Protein AF-A0A746B2H1-F1 (afdb_monomer_lite)

pLDDT: mean 84.2, std 14.03, range [36.97, 98.25]

Structure (mmCIF, N/CA/C/O backbone):
data_AF-A0A746B2H1-F1
#
_entry.id   AF-A0A746B2H1-F1
#
loop_
_atom_site.group_PDB
_atom_site.id
_atom_site.type_symbol
_atom_site.label_atom_id
_atom_site.label_alt_id
_atom_site.label_comp_id
_atom_site.label_asym_id
_atom_site.label_entity_id
_atom_site.label_seq_id
_atom_site.pdbx_PDB_ins_code
_atom_site.Cartn_x
_atom_site.Cartn_y
_atom_site.Cartn_z
_atom_site.occupancy
_atom_site.B_iso_or_equiv
_atom_site.auth_seq_id
_atom_site.auth_comp_id
_atom_site.auth_asym_id
_atom_site.auth_atom_id
_atom_site.pdbx_PDB_model_num
ATOM 1 N N . MET A 1 1 ? 55.131 4.505 -95.578 1.00 56.25 1 MET A N 1
ATOM 2 C CA . MET A 1 1 ? 55.497 3.178 -96.143 1.00 56.25 1 MET A CA 1
ATOM 3 C C . MET A 1 1 ? 54.304 2.712 -96.978 1.00 56.25 1 MET A C 1
ATOM 5 O O . MET A 1 1 ? 53.198 3.095 -96.620 1.00 56.25 1 MET A O 1
ATOM 9 N N . ARG A 1 2 ? 54.479 2.005 -98.106 1.00 58.19 2 ARG A N 1
ATOM 10 C CA . ARG A 1 2 ? 53.332 1.492 -98.887 1.00 58.19 2 ARG A CA 1
ATOM 11 C C . ARG A 1 2 ? 53.041 0.060 -98.454 1.00 58.19 2 ARG A C 1
ATOM 13 O O . ARG A 1 2 ? 53.971 -0.739 -98.408 1.00 58.19 2 ARG A O 1
ATOM 20 N N . PHE A 1 3 ? 51.790 -0.231 -98.110 1.00 57.09 3 PHE A N 1
ATOM 21 C CA . PHE A 1 3 ? 51.368 -1.552 -97.653 1.00 57.09 3 PHE A CA 1
ATOM 22 C C . PHE A 1 3 ? 50.387 -2.169 -98.651 1.00 57.09 3 PHE A C 1
ATOM 24 O O . PHE A 1 3 ? 49.410 -1.535 -99.059 1.00 57.09 3 PHE A O 1
ATOM 31 N N . GLU A 1 4 ? 50.657 -3.418 -99.019 1.00 56.62 4 GLU A N 1
ATOM 32 C CA . GLU A 1 4 ? 49.757 -4.272 -99.790 1.00 56.62 4 GLU A CA 1
ATOM 33 C C . GLU A 1 4 ? 49.116 -5.286 -98.840 1.00 56.62 4 GLU A C 1
ATOM 35 O O . GLU A 1 4 ? 49.806 -5.937 -98.055 1.00 56.62 4 GLU A O 1
ATOM 40 N N . VAL A 1 5 ? 47.793 -5.416 -98.916 1.00 55.34 5 VAL A N 1
ATOM 41 C CA . VAL A 1 5 ? 47.036 -6.494 -98.269 1.00 55.34 5 VAL A CA 1
ATOM 42 C C . VAL A 1 5 ? 46.433 -7.318 -99.398 1.00 55.34 5 VAL A C 1
ATOM 44 O O . VAL A 1 5 ? 45.812 -6.758 -100.299 1.00 55.34 5 VAL A O 1
ATOM 47 N N . ASP A 1 6 ? 46.693 -8.626 -99.398 1.00 63.47 6 ASP A N 1
ATOM 48 C CA . ASP A 1 6 ? 46.236 -9.571 -100.428 1.00 63.47 6 ASP A CA 1
ATOM 49 C C . ASP A 1 6 ? 46.567 -9.155 -101.880 1.00 63.47 6 ASP A C 1
ATOM 51 O O . ASP A 1 6 ? 45.807 -9.408 -102.813 1.00 63.47 6 ASP A O 1
ATOM 55 N N . GLY A 1 7 ? 47.726 -8.516 -102.084 1.00 61.78 7 GLY A N 1
ATOM 56 C CA . GLY A 1 7 ? 48.247 -8.165 -103.413 1.00 61.78 7 GLY A CA 1
ATOM 57 C C . GLY A 1 7 ? 47.568 -6.972 -104.096 1.00 61.78 7 GLY A C 1
ATOM 58 O O . GLY A 1 7 ? 47.800 -6.748 -105.283 1.00 61.78 7 GLY A O 1
ATOM 59 N N . VAL A 1 8 ? 46.743 -6.199 -103.379 1.00 57.31 8 VAL A N 1
ATOM 60 C CA . VAL A 1 8 ? 46.148 -4.953 -103.885 1.00 57.31 8 VAL A CA 1
ATOM 61 C C . VAL A 1 8 ? 46.755 -3.759 -103.148 1.00 57.31 8 VAL A C 1
ATOM 63 O O . VAL A 1 8 ? 46.666 -3.650 -101.923 1.00 57.31 8 VAL A O 1
ATOM 66 N N . GLU A 1 9 ? 47.379 -2.846 -103.899 1.00 56.09 9 GLU A N 1
ATOM 67 C CA . GLU A 1 9 ? 47.926 -1.596 -103.366 1.00 56.09 9 GLU A CA 1
ATOM 68 C C . GLU A 1 9 ? 46.758 -0.705 -102.912 1.00 56.09 9 GLU A C 1
ATOM 70 O O . GLU A 1 9 ? 45.984 -0.181 -103.712 1.00 56.09 9 GLU A O 1
ATOM 75 N N . THR A 1 10 ? 46.600 -0.548 -101.600 1.00 62.88 10 THR A N 1
ATOM 76 C CA . THR A 1 10 ? 45.426 0.090 -100.971 1.00 62.88 10 THR A CA 1
ATOM 77 C C . THR A 1 10 ? 45.359 1.615 -101.158 1.00 62.88 10 THR A C 1
ATOM 79 O O . THR A 1 10 ? 44.516 2.280 -100.555 1.00 62.88 10 THR A O 1
ATOM 82 N N . GLY A 1 11 ? 46.257 2.206 -101.959 1.00 58.19 11 GLY A N 1
ATOM 83 C CA . GLY A 1 11 ? 46.306 3.641 -102.282 1.00 58.19 11 GLY A CA 1
ATOM 84 C C . GLY A 1 11 ? 46.579 4.580 -101.098 1.00 58.19 11 GLY A C 1
ATOM 85 O O . GLY A 1 11 ? 46.693 5.791 -101.283 1.00 58.19 11 GLY A O 1
ATOM 86 N N . THR A 1 12 ? 46.714 4.048 -99.884 1.00 59.69 12 THR A N 1
ATOM 87 C CA . THR A 1 12 ? 46.826 4.842 -98.662 1.00 59.69 12 THR A CA 1
ATOM 88 C C . THR A 1 12 ? 48.302 5.011 -98.312 1.00 59.69 12 THR A C 1
ATOM 90 O O . THR A 1 12 ? 48.987 4.062 -97.932 1.00 59.69 12 THR A O 1
ATOM 93 N N . THR A 1 13 ? 48.828 6.228 -98.472 1.00 60.19 13 THR A N 1
ATOM 94 C CA . THR A 1 13 ? 50.199 6.549 -98.052 1.00 60.19 13 THR A CA 1
ATOM 95 C C . THR A 1 13 ? 50.169 6.866 -96.570 1.00 60.19 13 THR A C 1
ATOM 97 O O . THR A 1 13 ? 49.840 7.988 -96.196 1.00 60.19 13 THR A O 1
ATOM 100 N N . VAL A 1 14 ? 50.495 5.886 -95.727 1.00 63.22 14 VAL A N 1
ATOM 101 C CA . VAL A 1 14 ? 50.549 6.139 -94.291 1.00 63.22 14 VAL A CA 1
ATOM 102 C C . VAL A 1 14 ? 51.946 6.595 -93.879 1.00 63.22 14 VAL A C 1
ATOM 104 O O . VAL A 1 14 ? 52.968 5.952 -94.177 1.00 63.22 14 VAL A O 1
ATOM 107 N N . SER A 1 15 ? 51.986 7.773 -93.260 1.00 77.00 15 SER A N 1
ATOM 108 C CA . SER A 1 15 ? 53.179 8.345 -92.655 1.00 77.00 15 SER A CA 1
ATOM 109 C C . SER A 1 15 ? 53.340 7.745 -91.265 1.00 77.00 15 SER A C 1
ATOM 111 O O . SER A 1 15 ? 52.506 7.965 -90.391 1.00 77.00 15 SER A O 1
ATOM 113 N N . ILE A 1 16 ? 54.444 7.029 -91.050 1.00 77.88 16 ILE A N 1
ATOM 114 C CA . ILE A 1 16 ? 54.806 6.475 -89.735 1.00 77.88 16 ILE A CA 1
ATOM 115 C C . ILE A 1 16 ? 54.819 7.592 -88.679 1.00 77.88 16 ILE A C 1
ATOM 117 O O . ILE A 1 16 ? 54.459 7.370 -87.531 1.00 77.88 16 ILE A O 1
ATOM 121 N N . VAL A 1 17 ? 55.184 8.817 -89.075 1.00 81.25 17 VAL A N 1
ATOM 122 C CA . VAL A 1 17 ? 55.198 9.988 -88.189 1.00 81.25 17 VAL A CA 1
ATOM 123 C C . VAL A 1 17 ? 53.786 10.362 -87.725 1.00 81.25 17 VAL A C 1
ATOM 125 O O . VAL A 1 17 ? 53.609 10.675 -86.549 1.00 81.25 17 VAL A O 1
ATOM 128 N N . ASP A 1 18 ? 52.784 10.279 -88.602 1.00 82.69 18 ASP A N 1
ATOM 129 C CA . ASP A 1 18 ? 51.399 10.637 -88.271 1.00 82.69 18 ASP A CA 1
ATOM 130 C C . ASP A 1 18 ? 50.733 9.550 -87.414 1.00 82.69 18 ASP A C 1
ATOM 132 O O . ASP A 1 18 ? 50.066 9.863 -86.428 1.00 82.69 18 ASP A O 1
ATOM 136 N N . GLU A 1 19 ? 50.971 8.269 -87.721 1.00 83.75 19 GLU A N 1
ATOM 137 C CA . GLU A 1 19 ? 50.509 7.141 -86.895 1.00 83.75 19 GLU A CA 1
ATOM 138 C C . GLU A 1 19 ? 51.143 7.162 -85.503 1.00 83.75 19 GLU A C 1
ATOM 140 O O . GLU A 1 19 ? 50.442 7.013 -84.500 1.00 83.75 19 GLU A O 1
ATOM 145 N N . CYS A 1 20 ? 52.457 7.397 -85.416 1.00 86.44 20 CYS A N 1
ATOM 146 C CA . CYS A 1 20 ? 53.146 7.553 -84.138 1.00 86.44 20 CYS A CA 1
ATOM 147 C C . CYS A 1 20 ? 52.648 8.787 -83.371 1.00 86.44 20 CYS A C 1
ATOM 149 O O . CYS A 1 20 ? 52.528 8.729 -82.148 1.00 86.44 20 CYS A O 1
ATOM 151 N N . GLY A 1 21 ? 52.316 9.881 -84.065 1.00 88.44 21 GLY A N 1
ATOM 152 C CA . GLY A 1 21 ? 51.708 11.067 -83.463 1.00 88.44 21 GLY A CA 1
ATOM 153 C C . GLY A 1 21 ? 50.320 10.787 -82.879 1.00 88.44 21 GLY A C 1
ATOM 154 O O . GLY A 1 21 ? 50.034 11.188 -81.751 1.00 88.44 21 GLY A O 1
ATOM 155 N N . HIS A 1 22 ? 49.477 10.044 -83.599 1.00 88.25 22 HIS A N 1
ATOM 156 C CA . HIS A 1 22 ? 48.151 9.652 -83.122 1.00 88.25 22 HIS A CA 1
ATOM 157 C C . HIS A 1 22 ? 48.231 8.657 -81.954 1.00 88.25 22 HIS A C 1
ATOM 159 O O . HIS A 1 22 ? 47.533 8.813 -80.953 1.00 88.25 22 HIS A O 1
ATOM 165 N N . ALA A 1 23 ? 49.145 7.684 -82.026 1.00 90.12 23 ALA A N 1
ATOM 166 C CA . ALA A 1 23 ? 49.417 6.767 -80.924 1.00 90.12 23 ALA A CA 1
ATOM 167 C C . ALA A 1 23 ? 49.897 7.514 -79.669 1.00 90.12 23 ALA A C 1
ATOM 169 O O . ALA A 1 23 ? 49.419 7.227 -78.574 1.00 90.12 23 ALA A O 1
ATOM 170 N N . ALA A 1 24 ? 50.779 8.509 -79.814 1.00 91.81 24 ALA A N 1
ATOM 171 C CA . ALA A 1 24 ? 51.228 9.339 -78.697 1.00 91.81 24 ALA A CA 1
ATOM 172 C C . ALA A 1 24 ? 50.068 10.114 -78.046 1.00 91.81 24 ALA A C 1
ATOM 174 O O . ALA A 1 24 ? 49.971 10.128 -76.824 1.00 91.81 24 ALA A O 1
ATOM 175 N N . GLN A 1 25 ? 49.152 10.687 -78.837 1.00 93.44 25 GLN A N 1
ATOM 176 C CA . GLN A 1 25 ? 47.958 11.373 -78.318 1.00 93.44 25 GLN A CA 1
ATOM 177 C C . GLN A 1 25 ? 47.039 10.432 -77.532 1.00 93.44 25 GLN A C 1
ATOM 179 O O . GLN A 1 25 ? 46.579 10.789 -76.448 1.00 93.44 25 GLN A O 1
ATOM 184 N N . ILE A 1 26 ? 46.798 9.224 -78.052 1.00 93.75 26 ILE A N 1
ATOM 185 C CA . ILE A 1 26 ? 45.995 8.205 -77.364 1.00 93.75 26 ILE A CA 1
ATOM 186 C C . ILE A 1 26 ? 46.669 7.796 -76.051 1.00 93.75 26 ILE A C 1
ATOM 188 O O . ILE A 1 26 ? 46.004 7.712 -75.022 1.00 93.75 26 ILE A O 1
ATOM 192 N N . ILE A 1 27 ? 47.989 7.583 -76.063 1.00 94.75 27 ILE A N 1
ATOM 193 C CA . ILE A 1 27 ? 48.753 7.238 -74.859 1.00 94.75 27 ILE A CA 1
ATOM 194 C C . ILE A 1 27 ? 48.642 8.352 -73.813 1.00 94.75 27 ILE A C 1
ATOM 196 O O . ILE A 1 27 ? 48.377 8.052 -72.653 1.00 94.75 27 ILE A O 1
ATOM 200 N N . THR A 1 28 ? 48.787 9.623 -74.198 1.00 94.75 28 THR A N 1
ATOM 201 C CA . THR A 1 28 ? 48.628 10.751 -73.268 1.00 94.75 28 THR A CA 1
ATOM 202 C C . THR A 1 28 ? 47.217 10.809 -72.682 1.00 94.75 28 THR A C 1
ATOM 204 O O . THR A 1 28 ? 47.080 10.896 -71.468 1.00 94.75 28 THR A O 1
ATOM 207 N N . ALA A 1 29 ? 46.172 10.670 -73.503 1.00 95.12 29 ALA A N 1
ATOM 208 C CA . ALA A 1 29 ? 44.791 10.686 -73.018 1.00 95.12 29 ALA A CA 1
ATOM 209 C C . ALA A 1 29 ? 44.495 9.539 -72.033 1.00 95.12 29 ALA A C 1
ATOM 211 O O . ALA A 1 29 ? 43.832 9.746 -71.019 1.00 95.12 29 ALA A O 1
ATOM 212 N N . LEU A 1 30 ? 45.019 8.337 -72.299 1.00 95.75 30 LEU A N 1
ATOM 213 C CA . LEU A 1 30 ? 44.889 7.196 -71.389 1.00 95.75 30 LEU A CA 1
ATOM 214 C C . LEU A 1 30 ? 45.660 7.404 -70.078 1.00 95.75 30 LEU A C 1
ATOM 216 O O . LEU A 1 30 ? 45.195 6.968 -69.025 1.00 95.75 30 LEU A O 1
ATOM 220 N N . LEU A 1 31 ? 46.823 8.063 -70.122 1.00 95.94 31 LEU A N 1
ATOM 221 C CA . LEU A 1 31 ? 47.583 8.417 -68.921 1.00 95.94 31 LEU A CA 1
ATOM 222 C C . LEU A 1 31 ? 46.821 9.431 -68.055 1.00 95.94 31 LEU A C 1
ATOM 224 O O . LEU A 1 31 ? 46.712 9.211 -66.848 1.00 95.94 31 LEU A O 1
ATOM 228 N N . ASP A 1 32 ? 46.241 10.469 -68.663 1.00 95.81 32 ASP A N 1
ATOM 229 C CA . ASP A 1 32 ? 45.417 11.464 -67.961 1.00 95.81 32 ASP A CA 1
ATOM 230 C C . ASP A 1 32 ? 44.186 10.808 -67.305 1.00 95.81 32 ASP A C 1
ATOM 232 O O . ASP A 1 32 ? 43.838 11.100 -66.156 1.00 95.81 32 ASP A O 1
ATOM 236 N N . GLU A 1 33 ? 43.528 9.873 -68.002 1.00 95.88 33 GLU A N 1
ATOM 237 C CA . GLU A 1 33 ? 42.380 9.146 -67.455 1.00 95.88 33 GLU A CA 1
ATOM 238 C C . GLU A 1 33 ? 42.789 8.246 -66.277 1.00 95.88 33 GLU A C 1
ATOM 240 O O . GLU A 1 33 ? 42.109 8.218 -65.246 1.00 95.88 33 GLU A O 1
ATOM 245 N N . LEU A 1 34 ? 43.927 7.552 -66.388 1.00 96.19 34 LEU A N 1
ATOM 246 C CA . LEU A 1 34 ? 44.477 6.721 -65.315 1.00 96.19 34 LEU A CA 1
ATOM 247 C C . LEU A 1 34 ? 44.815 7.554 -64.068 1.00 96.19 34 LEU A C 1
ATOM 249 O O . LEU A 1 34 ? 44.518 7.136 -62.945 1.00 96.19 34 LEU A O 1
ATOM 253 N N . GLU A 1 35 ? 45.386 8.747 -64.248 1.00 95.62 35 GLU A N 1
ATOM 254 C CA . GLU A 1 35 ? 45.657 9.682 -63.153 1.00 95.62 35 GLU A CA 1
ATOM 255 C C . GLU A 1 35 ? 44.357 10.164 -62.489 1.00 95.62 35 GLU A C 1
ATOM 257 O O . GLU A 1 35 ? 44.243 10.176 -61.257 1.00 95.62 35 GLU A O 1
ATOM 262 N N . HIS A 1 36 ? 43.325 10.461 -63.285 1.00 95.50 36 HIS A N 1
ATOM 263 C CA . HIS A 1 36 ? 42.003 10.803 -62.764 1.00 95.50 36 HIS A CA 1
ATOM 264 C C . HIS A 1 36 ? 41.368 9.650 -61.962 1.00 95.50 36 HIS A C 1
ATOM 266 O O . HIS A 1 36 ? 40.803 9.891 -60.886 1.00 95.50 36 HIS A O 1
ATOM 272 N N . TYR A 1 37 ? 41.476 8.398 -62.426 1.00 95.88 37 TYR A N 1
ATOM 273 C CA . TYR A 1 37 ? 40.996 7.234 -61.670 1.00 95.88 37 TYR A CA 1
ATOM 274 C C . TYR A 1 37 ? 41.726 7.081 -60.339 1.00 95.88 37 TYR A C 1
ATOM 276 O O . TYR A 1 37 ? 41.064 6.907 -59.314 1.00 95.88 37 TYR A O 1
ATOM 284 N N . LYS A 1 38 ? 43.052 7.234 -60.325 1.00 96.06 38 LYS A N 1
ATOM 285 C CA . LYS A 1 38 ? 43.847 7.172 -59.094 1.00 96.06 38 LYS A CA 1
ATOM 286 C C . LYS A 1 38 ? 43.430 8.256 -58.093 1.00 96.06 38 LYS A C 1
ATOM 288 O O . LYS A 1 38 ? 43.160 7.961 -56.931 1.00 96.06 38 LYS A O 1
ATOM 293 N N . SER A 1 39 ? 43.256 9.496 -58.554 1.00 96.50 39 SER A N 1
ATOM 294 C CA . SER A 1 39 ? 42.763 10.597 -57.711 1.00 96.50 39 SER A CA 1
ATOM 295 C C . SER A 1 39 ? 41.344 10.342 -57.174 1.00 96.50 39 SER A C 1
ATOM 297 O O . SER A 1 39 ? 40.994 10.700 -56.044 1.00 96.50 39 SER A O 1
ATOM 299 N N . ARG A 1 40 ? 40.471 9.712 -57.969 1.00 97.19 40 ARG A N 1
ATOM 300 C CA . ARG A 1 40 ? 39.139 9.297 -57.509 1.00 97.19 40 ARG A CA 1
ATOM 301 C C . ARG A 1 40 ? 39.224 8.199 -56.449 1.00 97.19 40 ARG A C 1
ATOM 303 O O . ARG A 1 40 ? 38.508 8.295 -55.456 1.00 97.19 40 ARG A O 1
ATOM 310 N N . GLU A 1 41 ? 40.078 7.202 -56.636 1.00 96.56 41 GLU A N 1
ATOM 311 C CA . GLU A 1 41 ? 40.280 6.108 -55.683 1.00 96.56 41 GLU A CA 1
ATOM 312 C C . GLU A 1 41 ? 40.788 6.617 -54.325 1.00 96.56 41 GLU A C 1
ATOM 314 O O . GLU A 1 41 ? 40.249 6.247 -53.278 1.00 96.56 41 GLU A O 1
ATOM 319 N N . GLU A 1 42 ? 41.734 7.557 -54.328 1.00 96.62 42 GLU A N 1
ATOM 320 C CA . GLU A 1 42 ? 42.232 8.210 -53.111 1.00 96.62 42 GLU A CA 1
ATOM 321 C C . GLU A 1 42 ? 41.118 8.965 -52.365 1.00 96.62 42 GLU A C 1
ATOM 323 O O . GLU A 1 42 ? 40.977 8.842 -51.144 1.00 96.62 42 GLU A O 1
ATOM 328 N N . ARG A 1 43 ? 40.258 9.697 -53.088 1.00 97.25 43 ARG A N 1
ATOM 329 C CA . ARG A 1 43 ? 39.101 10.394 -52.493 1.00 97.25 43 ARG A CA 1
ATOM 330 C C . ARG A 1 43 ? 38.077 9.429 -51.905 1.00 97.25 43 ARG A C 1
ATOM 332 O O . ARG A 1 43 ? 37.565 9.687 -50.818 1.00 97.25 43 ARG A O 1
ATOM 339 N N . VAL A 1 44 ? 37.774 8.335 -52.607 1.00 97.50 44 VAL A N 1
ATOM 340 C CA . VAL A 1 44 ? 36.852 7.299 -52.115 1.00 97.50 44 VAL A CA 1
ATOM 341 C C . VAL A 1 44 ? 37.412 6.660 -50.847 1.00 97.50 44 VAL A C 1
ATOM 343 O O . VAL A 1 44 ? 36.690 6.548 -49.861 1.00 97.50 44 VAL A O 1
ATOM 346 N N . THR A 1 45 ? 38.702 6.324 -50.836 1.00 96.94 45 THR A N 1
ATOM 347 C CA . THR A 1 45 ? 39.379 5.753 -49.663 1.00 96.94 45 THR A CA 1
ATOM 348 C C . THR A 1 45 ? 39.289 6.688 -48.461 1.00 96.94 45 THR A C 1
ATOM 350 O O . THR A 1 45 ? 38.894 6.263 -47.374 1.00 96.94 45 THR A O 1
ATOM 353 N N . LYS A 1 46 ? 39.575 7.981 -48.656 1.00 97.00 46 LYS A N 1
ATOM 354 C CA . LYS A 1 46 ? 39.445 8.983 -47.594 1.00 97.00 46 LYS A CA 1
ATOM 355 C C . LYS A 1 46 ? 38.009 9.082 -47.077 1.00 97.00 46 LYS A C 1
ATOM 357 O O . LYS A 1 46 ? 37.798 9.044 -45.872 1.00 97.00 46 LYS A O 1
ATOM 362 N N . LEU A 1 47 ? 37.025 9.153 -47.973 1.00 97.12 47 LEU A N 1
ATOM 363 C CA . LEU A 1 47 ? 35.614 9.230 -47.592 1.00 97.12 47 LEU A CA 1
ATOM 364 C C . LEU A 1 47 ? 35.172 8.004 -46.780 1.00 97.12 47 LEU A C 1
ATOM 366 O O . LEU A 1 47 ? 34.442 8.148 -45.804 1.00 97.12 47 LEU A O 1
ATOM 370 N N . VAL A 1 48 ? 35.608 6.803 -47.166 1.00 97.19 48 VAL A N 1
ATOM 371 C CA . VAL A 1 48 ? 35.303 5.565 -46.433 1.00 97.19 48 VAL A CA 1
ATOM 372 C C . VAL A 1 48 ? 35.910 5.597 -45.030 1.00 97.19 48 VAL A C 1
ATOM 374 O O . VAL A 1 48 ? 35.220 5.252 -44.072 1.00 97.19 48 VAL A O 1
ATOM 377 N N . LEU A 1 49 ? 37.157 6.056 -44.888 1.00 96.50 49 LEU A N 1
ATOM 378 C CA . LEU A 1 49 ? 37.814 6.208 -43.586 1.00 96.50 49 LEU A CA 1
ATOM 379 C C . LEU A 1 49 ? 37.105 7.248 -42.707 1.00 96.50 49 LEU A C 1
ATOM 381 O O . LEU A 1 49 ? 36.767 6.954 -41.560 1.00 96.50 49 LEU A O 1
ATOM 385 N N . ASP A 1 50 ? 36.814 8.430 -43.251 1.00 96.44 50 ASP A N 1
ATOM 386 C CA . ASP A 1 50 ? 36.109 9.500 -42.539 1.00 96.44 50 ASP A CA 1
ATOM 387 C C . ASP A 1 50 ? 34.713 9.024 -42.094 1.00 96.44 50 ASP A C 1
ATOM 389 O O . ASP A 1 50 ? 34.325 9.197 -40.937 1.00 96.44 50 ASP A O 1
ATOM 393 N N . ASN A 1 51 ? 33.986 8.317 -42.965 1.00 96.69 51 ASN A N 1
ATOM 394 C CA . ASN A 1 51 ? 32.701 7.715 -42.616 1.00 96.69 51 ASN A CA 1
ATOM 395 C C . ASN A 1 51 ? 32.843 6.646 -41.527 1.00 96.69 51 ASN A C 1
ATOM 397 O O . ASN A 1 51 ? 32.044 6.635 -40.593 1.00 96.69 51 ASN A O 1
ATOM 401 N N . SER A 1 52 ? 33.852 5.773 -41.601 1.00 96.81 52 SER A N 1
ATOM 402 C CA . SER A 1 52 ? 34.105 4.752 -40.576 1.00 96.81 52 SER A CA 1
ATOM 403 C C . SER A 1 52 ? 34.336 5.385 -39.204 1.00 96.81 52 SER A C 1
ATOM 405 O O . SER A 1 52 ? 33.709 4.984 -38.227 1.00 96.81 52 SER A O 1
ATOM 407 N N . THR A 1 53 ? 35.171 6.426 -39.128 1.00 96.00 53 THR A N 1
ATOM 408 C CA . THR A 1 53 ? 35.432 7.128 -37.860 1.00 96.00 53 THR A CA 1
ATOM 409 C C . THR A 1 53 ? 34.188 7.840 -37.322 1.00 96.00 53 THR A C 1
ATOM 411 O O . THR A 1 53 ? 33.961 7.862 -36.109 1.00 96.00 53 THR A O 1
ATOM 414 N N . SER A 1 54 ? 33.347 8.381 -38.211 1.00 96.81 54 SER A N 1
ATOM 415 C CA . SER A 1 54 ? 32.058 8.976 -37.846 1.00 96.81 54 SER A CA 1
ATOM 416 C C . SER A 1 54 ? 31.106 7.937 -37.244 1.00 96.81 54 SER A C 1
ATOM 418 O O . SER A 1 54 ? 30.535 8.171 -36.175 1.00 96.81 54 SER A O 1
ATOM 420 N N . TRP A 1 55 ? 30.988 6.761 -37.871 1.00 97.38 55 TRP A N 1
ATOM 421 C CA . TRP A 1 55 ? 30.186 5.652 -37.350 1.00 97.38 55 TRP A CA 1
ATOM 422 C C . TRP A 1 55 ? 30.690 5.169 -35.988 1.00 97.38 55 TRP A C 1
ATOM 424 O O . TRP A 1 55 ? 29.882 5.022 -35.072 1.00 97.38 55 TRP A O 1
ATOM 434 N N . ASP A 1 56 ? 32.002 5.007 -35.806 1.00 97.06 56 ASP A N 1
ATOM 435 C CA . ASP A 1 56 ? 32.587 4.611 -34.517 1.00 97.06 56 ASP A CA 1
ATOM 436 C C . ASP A 1 56 ? 32.251 5.605 -33.395 1.00 97.06 56 ASP A C 1
ATOM 438 O O . ASP A 1 56 ? 31.940 5.216 -32.264 1.00 97.06 56 ASP A O 1
ATOM 442 N N . ALA A 1 57 ? 32.292 6.905 -33.696 1.00 96.69 57 ALA A N 1
ATOM 443 C CA . ALA A 1 57 ? 31.922 7.945 -32.742 1.00 96.69 57 ALA A CA 1
ATOM 444 C C . ALA A 1 57 ? 30.431 7.877 -32.372 1.00 96.69 57 ALA A C 1
ATOM 446 O O . ALA A 1 57 ? 30.079 8.010 -31.194 1.00 96.69 57 ALA A O 1
ATOM 447 N N . LEU A 1 58 ? 29.556 7.637 -33.354 1.00 97.19 58 LEU A N 1
ATOM 448 C CA . LEU A 1 58 ? 28.121 7.466 -33.125 1.00 97.19 58 LEU A CA 1
ATOM 449 C C . LEU A 1 58 ? 27.825 6.223 -32.281 1.00 97.19 58 LEU A C 1
ATOM 451 O O . LEU A 1 58 ? 27.051 6.325 -31.330 1.00 97.19 58 LEU A O 1
ATOM 455 N N . TYR A 1 59 ? 28.478 5.091 -32.554 1.00 97.56 59 TYR A N 1
ATOM 456 C CA . TYR A 1 59 ? 28.311 3.867 -31.768 1.00 97.56 59 TYR A CA 1
ATOM 457 C C . TYR A 1 59 ? 28.721 4.052 -30.306 1.00 97.56 59 TYR A C 1
ATOM 459 O O . TYR A 1 59 ? 27.964 3.694 -29.407 1.00 97.56 59 TYR A O 1
ATOM 467 N N . LYS A 1 60 ? 29.864 4.696 -30.040 1.00 97.94 60 LYS A N 1
ATOM 468 C CA . LYS A 1 60 ? 30.292 5.006 -28.662 1.00 97.94 60 LYS A CA 1
ATOM 469 C C . LYS A 1 60 ? 29.294 5.908 -27.938 1.00 97.94 60 LYS A C 1
ATOM 471 O O . LYS A 1 60 ? 29.014 5.734 -26.749 1.00 97.94 60 LYS A O 1
ATOM 476 N N . LYS A 1 61 ? 28.740 6.894 -28.648 1.00 97.88 61 LYS A N 1
ATOM 477 C CA . LYS A 1 61 ? 27.718 7.780 -28.088 1.00 97.88 61 LYS A CA 1
ATOM 478 C C . LYS A 1 61 ? 26.421 7.025 -27.792 1.00 97.88 61 LYS A C 1
ATOM 480 O O . LYS A 1 61 ? 25.824 7.265 -26.747 1.00 97.88 61 LYS A O 1
ATOM 485 N N . LEU A 1 62 ? 26.024 6.102 -28.664 1.00 98.25 62 LEU A N 1
ATOM 486 C CA . LEU A 1 62 ? 24.862 5.248 -28.446 1.00 98.25 62 LEU A CA 1
ATOM 487 C C . LEU A 1 62 ? 25.058 4.372 -27.204 1.00 98.25 62 LEU A C 1
ATOM 489 O O . LEU A 1 62 ? 24.249 4.446 -26.287 1.00 98.25 62 LEU A O 1
ATOM 493 N N . GLU A 1 63 ? 26.183 3.664 -27.109 1.00 97.94 63 GLU A N 1
ATOM 494 C CA . GLU A 1 63 ? 26.488 2.783 -25.976 1.00 97.94 63 GLU A CA 1
ATOM 495 C C . GLU A 1 63 ? 26.535 3.550 -24.641 1.00 97.94 63 GLU A C 1
ATOM 497 O O . GLU A 1 63 ? 25.997 3.102 -23.627 1.00 97.94 63 GLU A O 1
ATOM 502 N N . SER A 1 64 ? 27.147 4.740 -24.619 1.00 97.62 64 SER A N 1
ATOM 503 C CA . SER A 1 64 ? 27.154 5.579 -23.410 1.00 97.62 64 SER A CA 1
ATOM 504 C C . SER A 1 64 ? 25.755 6.074 -23.027 1.00 97.62 64 SER A C 1
ATOM 506 O O . SER A 1 64 ? 25.422 6.116 -21.841 1.00 97.62 64 SER A O 1
ATOM 508 N N . SER A 1 65 ? 24.916 6.410 -24.010 1.00 97.06 65 SER A N 1
ATOM 509 C CA . SER A 1 65 ? 23.529 6.810 -23.770 1.00 97.06 65 SER A CA 1
ATOM 510 C C . SER A 1 65 ? 22.696 5.645 -23.237 1.00 97.06 65 SER A C 1
ATOM 512 O O . SER A 1 65 ? 21.927 5.834 -22.299 1.00 97.06 65 SER A O 1
ATOM 514 N N . GLU A 1 66 ? 22.865 4.443 -23.785 1.00 97.94 66 GLU A N 1
ATOM 515 C CA . GLU A 1 66 ? 22.190 3.228 -23.320 1.00 97.94 66 GLU A CA 1
ATOM 516 C C . GLU A 1 66 ? 22.575 2.885 -21.878 1.00 97.94 66 GLU A C 1
ATOM 518 O O . GLU A 1 66 ? 21.695 2.648 -21.049 1.00 97.94 66 GLU A O 1
ATOM 523 N N . LYS A 1 67 ? 23.870 2.954 -21.538 1.00 97.94 67 LYS A N 1
ATOM 524 C CA . LYS A 1 67 ? 24.351 2.764 -20.157 1.00 97.94 67 LYS A CA 1
ATOM 525 C C . LYS A 1 67 ? 23.730 3.773 -19.197 1.00 97.94 67 LYS A C 1
ATOM 527 O O . LYS A 1 67 ? 23.204 3.386 -18.157 1.00 97.94 67 LYS A O 1
ATOM 532 N N . ARG A 1 68 ? 23.709 5.054 -19.576 1.00 98.00 68 ARG A N 1
ATOM 533 C CA . ARG A 1 68 ? 23.094 6.112 -18.765 1.00 98.00 68 ARG A CA 1
ATOM 534 C C . ARG A 1 68 ? 21.594 5.887 -18.564 1.00 98.00 68 ARG A C 1
ATOM 536 O O . ARG A 1 68 ? 21.086 6.126 -17.473 1.00 98.00 68 ARG A O 1
ATOM 543 N N . ILE A 1 69 ? 20.877 5.436 -19.594 1.00 97.81 69 ILE A N 1
ATOM 544 C CA . ILE A 1 69 ? 19.453 5.095 -19.476 1.00 97.81 69 ILE A CA 1
ATOM 545 C C . ILE A 1 69 ? 19.270 3.932 -18.496 1.00 97.81 69 ILE A C 1
ATOM 547 O O . ILE A 1 69 ? 18.418 4.015 -17.615 1.00 97.81 69 ILE A O 1
ATOM 551 N N . ALA A 1 70 ? 20.083 2.880 -18.604 1.00 97.75 70 ALA A N 1
ATOM 552 C CA . ALA A 1 70 ? 20.012 1.735 -17.700 1.00 97.75 70 ALA A CA 1
ATOM 553 C C . ALA A 1 70 ? 20.281 2.128 -16.235 1.00 97.75 70 ALA A C 1
ATOM 555 O O . ALA A 1 70 ? 19.581 1.666 -15.334 1.00 97.75 70 ALA A O 1
ATOM 556 N N . GLU A 1 71 ? 21.255 3.005 -15.987 1.00 97.75 71 GLU A N 1
ATOM 557 C CA . GLU A 1 71 ? 21.538 3.552 -14.653 1.00 97.75 71 GLU A CA 1
ATOM 558 C C . GLU A 1 71 ? 20.350 4.344 -14.096 1.00 97.75 71 GLU A C 1
ATOM 560 O O . GLU A 1 71 ? 19.886 4.046 -12.998 1.00 97.75 71 GLU A O 1
ATOM 565 N N . LEU A 1 72 ? 19.791 5.276 -14.876 1.00 97.81 72 LEU A N 1
ATOM 566 C CA . LEU A 1 72 ? 18.634 6.074 -14.456 1.00 97.81 72 LEU A CA 1
ATOM 567 C C . LEU A 1 72 ? 17.415 5.205 -14.128 1.00 97.81 72 LEU A C 1
ATOM 569 O O . LEU A 1 72 ? 16.739 5.440 -13.128 1.00 97.81 72 LEU A O 1
ATOM 573 N N . VAL A 1 73 ? 17.148 4.181 -14.943 1.00 97.94 73 VAL A N 1
ATOM 574 C CA . VAL A 1 73 ? 16.051 3.236 -14.696 1.00 97.94 73 VAL A CA 1
ATOM 575 C C . VAL A 1 73 ? 16.293 2.448 -13.407 1.00 97.94 73 VAL A C 1
ATOM 577 O O . VAL A 1 73 ? 15.368 2.274 -12.614 1.00 97.94 73 VAL A O 1
ATOM 580 N N . ASN A 1 74 ? 17.526 2.001 -13.155 1.00 97.56 74 ASN A N 1
ATOM 581 C CA . ASN A 1 74 ? 17.868 1.303 -11.915 1.00 97.56 74 ASN A CA 1
ATOM 582 C C . ASN A 1 74 ? 17.696 2.197 -10.680 1.00 97.56 74 ASN A C 1
ATOM 584 O O . ASN A 1 74 ? 17.141 1.746 -9.676 1.00 97.56 74 ASN A O 1
ATOM 588 N N . ASP A 1 75 ? 18.137 3.451 -10.747 1.00 97.50 75 ASP A N 1
ATOM 589 C CA . ASP A 1 75 ? 17.996 4.407 -9.647 1.00 97.50 75 ASP A CA 1
ATOM 590 C C . ASP A 1 75 ? 16.529 4.746 -9.374 1.00 97.50 75 ASP A C 1
ATOM 592 O O . ASP A 1 75 ? 16.099 4.753 -8.217 1.00 97.50 75 ASP A O 1
ATOM 596 N N . GLU A 1 76 ? 15.722 4.932 -10.421 1.00 97.56 76 GLU A N 1
ATOM 597 C CA . GLU A 1 76 ? 14.285 5.148 -10.273 1.00 97.56 76 GLU 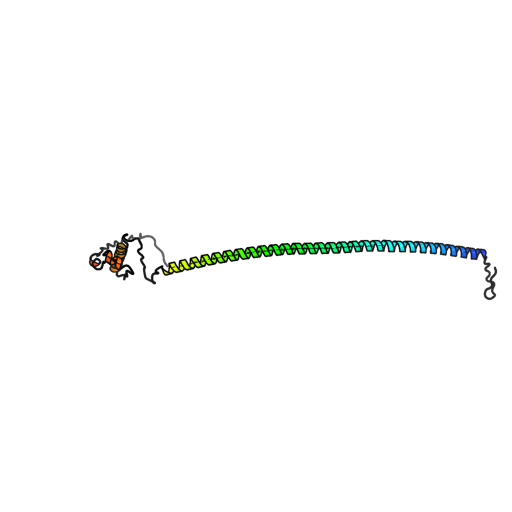A CA 1
ATOM 598 C C . GLU A 1 76 ? 13.594 3.938 -9.625 1.00 97.56 76 GLU A C 1
ATOM 600 O O . GLU A 1 76 ? 12.782 4.099 -8.709 1.00 97.56 76 GLU A O 1
ATOM 605 N N . VAL A 1 77 ? 13.936 2.714 -10.043 1.00 98.00 77 VAL A N 1
ATOM 606 C CA . VAL A 1 77 ? 13.410 1.486 -9.428 1.00 98.00 77 VAL A CA 1
ATOM 607 C C . VAL A 1 77 ? 13.815 1.393 -7.955 1.00 98.00 77 VAL A C 1
ATOM 609 O O . VAL A 1 77 ? 12.963 1.093 -7.117 1.00 98.00 77 VAL A O 1
ATOM 612 N N . ARG A 1 78 ? 15.071 1.703 -7.608 1.00 97.62 78 ARG A N 1
ATOM 613 C CA . ARG A 1 78 ? 15.538 1.727 -6.209 1.00 97.62 78 ARG A CA 1
ATOM 614 C C . ARG A 1 78 ? 14.772 2.742 -5.370 1.00 97.62 78 ARG A C 1
ATOM 616 O O . ARG A 1 78 ? 14.344 2.419 -4.265 1.00 97.62 78 ARG A O 1
ATOM 623 N N . GLN A 1 79 ? 14.559 3.946 -5.894 1.00 97.50 79 GLN A N 1
ATOM 624 C CA . GLN A 1 79 ? 13.814 4.986 -5.192 1.00 97.50 79 GLN A CA 1
ATOM 625 C C . GLN A 1 79 ? 12.349 4.584 -4.980 1.00 97.50 79 GLN A C 1
ATOM 627 O O . GLN A 1 79 ? 11.806 4.757 -3.887 1.00 97.50 79 GLN A O 1
ATOM 632 N N . ARG A 1 80 ? 11.704 4.005 -6.001 1.00 97.88 80 ARG A N 1
ATOM 633 C CA . ARG A 1 80 ? 10.333 3.484 -5.892 1.00 97.88 80 ARG A CA 1
ATOM 634 C C . ARG A 1 80 ? 10.235 2.361 -4.862 1.00 97.88 80 ARG A C 1
ATOM 636 O O . ARG A 1 80 ? 9.284 2.355 -4.083 1.00 97.88 80 ARG A O 1
ATOM 643 N N . LEU A 1 81 ? 11.215 1.459 -4.825 1.00 98.06 81 LEU A N 1
ATOM 644 C CA . LEU A 1 81 ? 11.268 0.378 -3.845 1.00 98.06 81 LEU A CA 1
ATOM 645 C C . LEU A 1 81 ? 11.390 0.927 -2.418 1.00 98.06 81 LEU A C 1
ATOM 647 O O . LEU A 1 81 ? 10.560 0.595 -1.577 1.00 98.06 81 LEU A O 1
ATOM 651 N N . ALA A 1 82 ? 12.333 1.840 -2.171 1.00 97.62 82 ALA A N 1
ATOM 652 C CA . ALA A 1 82 ? 12.515 2.460 -0.858 1.00 97.62 82 ALA A CA 1
ATOM 653 C C . ALA A 1 82 ? 11.250 3.200 -0.379 1.00 97.62 82 ALA A C 1
ATOM 655 O O . ALA A 1 82 ? 10.856 3.105 0.785 1.00 97.62 82 ALA A O 1
ATOM 656 N N . ASN A 1 83 ? 10.564 3.901 -1.288 1.00 97.62 83 ASN A N 1
ATOM 657 C CA . ASN A 1 83 ? 9.298 4.564 -0.976 1.00 97.62 83 ASN A CA 1
ATOM 658 C C . ASN A 1 83 ? 8.195 3.555 -0.615 1.00 97.62 83 ASN A C 1
ATOM 660 O O . ASN A 1 83 ? 7.454 3.777 0.346 1.00 97.62 83 ASN A O 1
ATOM 664 N N . ALA A 1 84 ? 8.084 2.45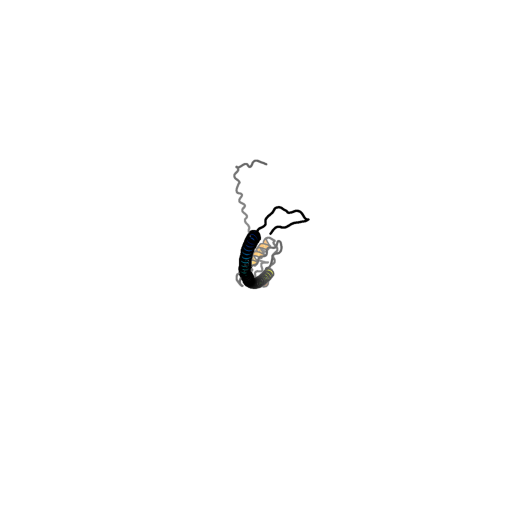0 -1.357 1.00 97.75 84 ALA A N 1
ATOM 665 C CA . ALA A 1 84 ? 7.106 1.399 -1.086 1.00 97.75 84 ALA A CA 1
ATOM 666 C C . ALA A 1 84 ? 7.379 0.692 0.253 1.00 97.75 84 ALA A C 1
ATOM 668 O O . ALA A 1 84 ? 6.451 0.467 1.031 1.00 97.75 84 ALA A O 1
ATOM 669 N N . GLU A 1 85 ? 8.645 0.404 0.560 1.00 97.75 85 GLU A N 1
ATOM 670 C CA . GLU A 1 85 ? 9.071 -0.169 1.841 1.00 97.75 85 GLU A CA 1
ATOM 671 C C . GLU A 1 85 ? 8.711 0.749 3.012 1.00 97.75 85 GLU A C 1
ATOM 673 O O . GLU A 1 85 ? 8.135 0.301 4.007 1.00 97.75 85 GLU A O 1
ATOM 678 N N . HIS A 1 86 ? 8.972 2.052 2.879 1.00 98.00 86 HIS A N 1
ATOM 679 C CA . HIS A 1 86 ? 8.610 3.026 3.902 1.00 98.00 86 HIS A CA 1
ATOM 680 C C . HIS A 1 86 ? 7.090 3.099 4.122 1.00 98.00 86 HIS A C 1
ATOM 682 O O . HIS A 1 86 ? 6.625 3.099 5.264 1.00 98.00 86 HIS A O 1
ATOM 688 N N . GLN A 1 87 ? 6.300 3.117 3.044 1.00 97.50 87 GLN A N 1
ATOM 689 C CA . GLN A 1 87 ? 4.836 3.109 3.130 1.00 97.50 87 GLN A CA 1
ATOM 690 C C . GLN A 1 87 ? 4.306 1.841 3.801 1.00 97.50 87 GLN A C 1
ATOM 692 O O . GLN A 1 87 ? 3.422 1.926 4.658 1.00 97.50 87 GLN A O 1
ATOM 697 N N . LEU A 1 88 ? 4.858 0.676 3.449 1.00 97.44 88 LEU A N 1
ATOM 698 C CA . LEU A 1 88 ? 4.492 -0.592 4.069 1.00 97.44 88 LEU A CA 1
ATOM 699 C C . LEU A 1 88 ? 4.799 -0.566 5.570 1.00 97.44 88 LEU A C 1
ATOM 701 O O . LEU A 1 88 ? 3.928 -0.893 6.375 1.00 97.44 88 LEU A O 1
ATOM 705 N N . HIS A 1 89 ? 5.986 -0.092 5.953 1.00 97.31 89 HIS A N 1
ATOM 706 C CA . HIS A 1 89 ? 6.374 0.023 7.356 1.00 97.31 89 HIS A CA 1
ATOM 707 C C . HIS A 1 89 ? 5.425 0.938 8.148 1.00 97.31 89 HIS A C 1
ATOM 709 O O . HIS A 1 89 ? 4.935 0.567 9.219 1.00 97.31 89 HIS A O 1
ATOM 715 N N . MET A 1 90 ? 5.088 2.111 7.603 1.00 97.62 90 MET A N 1
ATOM 716 C CA . MET A 1 90 ? 4.127 3.020 8.235 1.00 97.62 90 MET A CA 1
ATOM 717 C C . MET A 1 90 ? 2.732 2.390 8.364 1.00 97.62 90 MET A C 1
ATOM 719 O O . MET A 1 90 ? 2.081 2.521 9.406 1.00 97.62 90 MET A O 1
ATOM 723 N N . ALA A 1 91 ? 2.278 1.658 7.344 1.00 96.88 91 ALA A N 1
ATOM 724 C CA . ALA A 1 91 ? 0.999 0.955 7.372 1.00 96.88 91 ALA A CA 1
ATOM 725 C C . ALA A 1 91 ? 0.971 -0.165 8.429 1.00 96.88 91 ALA A C 1
ATOM 727 O O . ALA A 1 91 ? -0.035 -0.346 9.125 1.00 96.88 91 ALA A O 1
ATOM 728 N N . GLU A 1 92 ? 2.071 -0.899 8.598 1.00 97.06 92 GLU A N 1
ATOM 729 C CA . GLU A 1 92 ? 2.208 -1.932 9.626 1.00 97.06 92 GLU A CA 1
ATOM 730 C C . GLU A 1 92 ? 2.159 -1.349 11.038 1.00 97.06 92 GLU A C 1
ATOM 732 O O . GLU A 1 92 ? 1.402 -1.846 11.880 1.00 97.06 92 GLU A O 1
ATOM 737 N N . LEU A 1 93 ? 2.888 -0.258 11.287 1.00 97.25 93 LEU A N 1
ATOM 738 C CA . LEU A 1 93 ? 2.841 0.454 12.565 1.00 97.25 93 LEU A CA 1
ATOM 739 C C . LEU A 1 93 ? 1.421 0.943 12.878 1.00 97.25 93 LEU A C 1
ATOM 741 O O . LEU A 1 93 ? 0.905 0.705 13.975 1.00 97.25 93 LEU A O 1
ATOM 745 N N . ALA A 1 94 ? 0.740 1.550 11.901 1.00 96.88 94 ALA A N 1
ATOM 746 C CA . ALA A 1 94 ? -0.646 1.987 12.052 1.00 96.88 94 ALA A CA 1
ATOM 747 C C . ALA A 1 94 ? -1.585 0.812 12.382 1.00 96.88 94 ALA A C 1
ATOM 749 O O . ALA A 1 94 ? -2.413 0.897 13.295 1.00 96.88 94 ALA A O 1
ATOM 750 N N . LYS A 1 95 ? -1.425 -0.328 11.699 1.00 97.25 95 LYS A N 1
ATOM 751 C CA . LYS A 1 95 ? -2.203 -1.550 11.948 1.00 97.25 95 LYS A CA 1
ATOM 752 C C . LYS A 1 95 ? -1.963 -2.104 13.353 1.00 97.25 95 LYS A C 1
ATOM 754 O O . LYS A 1 95 ? -2.924 -2.511 14.012 1.00 97.25 95 LYS A O 1
ATOM 759 N N . CYS A 1 96 ? -0.720 -2.111 13.830 1.00 95.81 96 CYS A N 1
ATOM 760 C CA . CYS A 1 96 ? -0.370 -2.521 15.190 1.00 95.81 96 CYS A CA 1
ATOM 761 C C . CYS A 1 96 ? -1.008 -1.603 16.242 1.00 95.81 96 CYS A C 1
ATOM 763 O O . CYS A 1 96 ? -1.652 -2.103 17.168 1.00 95.81 96 CYS A O 1
ATOM 765 N N . ASN A 1 97 ? -0.941 -0.284 16.051 1.00 96.31 97 ASN A N 1
ATOM 766 C CA . ASN A 1 97 ? -1.562 0.695 16.947 1.00 96.31 97 ASN A CA 1
ATOM 767 C C . ASN A 1 97 ? -3.087 0.538 17.011 1.00 96.31 97 ASN A C 1
ATOM 769 O O . ASN A 1 97 ? -3.668 0.478 18.098 1.00 96.31 97 ASN A O 1
ATOM 773 N N . LEU A 1 98 ? -3.750 0.381 15.861 1.00 95.44 98 LEU A N 1
ATOM 774 C CA . LEU A 1 98 ? -5.194 0.137 15.804 1.00 95.44 98 LEU A CA 1
ATOM 775 C C . LEU A 1 98 ? -5.579 -1.180 16.483 1.00 95.44 98 LEU A C 1
ATOM 777 O O . LEU A 1 98 ? -6.558 -1.226 17.230 1.00 95.44 98 LEU A O 1
ATOM 781 N N . ARG A 1 99 ? -4.811 -2.254 16.264 1.00 96.00 99 ARG A N 1
ATOM 782 C CA . ARG A 1 99 ? -5.026 -3.546 16.935 1.00 96.00 99 ARG A CA 1
ATOM 783 C C . ARG A 1 99 ? -4.883 -3.423 18.450 1.00 96.00 99 ARG A C 1
ATOM 785 O O . ARG A 1 99 ? -5.738 -3.935 19.173 1.00 96.00 99 ARG A O 1
ATOM 792 N N . ALA A 1 100 ? -3.848 -2.737 18.930 1.00 95.12 100 ALA A N 1
ATOM 793 C CA . ALA A 1 100 ? -3.630 -2.506 20.354 1.00 95.12 100 ALA A CA 1
ATOM 794 C C . ALA A 1 100 ? -4.780 -1.697 20.975 1.00 95.12 100 ALA A C 1
ATOM 796 O O . ALA A 1 100 ? -5.349 -2.117 21.986 1.00 95.12 100 ALA A O 1
ATOM 797 N N . SER A 1 101 ? -5.190 -0.606 20.320 1.00 94.44 101 SER A N 1
ATOM 798 C CA . SER A 1 101 ? -6.316 0.229 20.749 1.00 94.44 101 SER A CA 1
ATOM 799 C C . SER A 1 101 ? -7.629 -0.561 20.804 1.00 94.44 101 SER A C 1
ATOM 801 O O . SER A 1 101 ? -8.286 -0.601 21.847 1.00 94.44 101 SER A O 1
ATOM 803 N N . ARG A 1 102 ? -7.969 -1.306 19.741 1.00 96.62 102 ARG A N 1
ATOM 804 C CA . ARG A 1 102 ? -9.162 -2.173 19.708 1.00 96.62 102 ARG A CA 1
ATOM 805 C C . ARG A 1 102 ? -9.133 -3.236 20.804 1.00 96.62 102 ARG A C 1
ATOM 807 O O . ARG A 1 102 ? -10.148 -3.468 21.454 1.00 96.62 102 ARG A O 1
ATOM 814 N N . LYS A 1 103 ? -7.977 -3.860 21.060 1.00 96.06 103 LYS A N 1
ATOM 815 C CA . LYS A 1 103 ? -7.822 -4.855 22.135 1.00 96.06 103 LYS A CA 1
ATOM 816 C C . LYS A 1 103 ? -8.035 -4.230 23.515 1.00 96.06 103 LYS A C 1
ATOM 818 O O . LYS A 1 103 ? -8.682 -4.841 24.365 1.00 96.06 103 LYS A O 1
ATOM 823 N N . ALA A 1 104 ? -7.525 -3.021 23.743 1.00 94.50 104 ALA A N 1
ATOM 824 C CA . ALA A 1 104 ? -7.741 -2.286 24.985 1.00 94.50 104 ALA A CA 1
ATOM 825 C C . ALA A 1 104 ? -9.219 -1.900 25.167 1.00 94.50 104 ALA A C 1
ATOM 827 O O . ALA A 1 104 ? -9.785 -2.140 26.234 1.00 94.50 104 ALA A O 1
ATOM 828 N N . GLN A 1 105 ? -9.866 -1.379 24.122 1.00 94.94 105 GLN A N 1
ATOM 829 C CA . GLN A 1 105 ? -11.296 -1.061 24.137 1.00 94.94 105 GLN A CA 1
ATOM 830 C C . GLN A 1 105 ? -12.158 -2.303 24.379 1.00 94.94 105 GLN A C 1
ATOM 832 O O . GLN A 1 105 ? -13.059 -2.262 25.211 1.00 94.94 105 GLN A O 1
ATOM 837 N N . PHE A 1 106 ? -11.845 -3.431 23.737 1.00 95.44 106 PHE A N 1
ATOM 838 C CA . PHE A 1 106 ? -12.552 -4.692 23.955 1.00 95.44 106 PHE A CA 1
ATOM 839 C C . PHE A 1 106 ? -12.451 -5.165 25.410 1.00 95.44 106 PHE A C 1
ATOM 841 O O . PHE A 1 106 ? -13.451 -5.560 26.002 1.00 95.44 106 PHE A O 1
ATOM 848 N N . ARG A 1 107 ? -11.262 -5.075 26.026 1.00 95.69 107 ARG A N 1
ATOM 849 C CA . ARG A 1 107 ? -11.086 -5.393 27.454 1.00 95.69 107 ARG A CA 1
ATOM 850 C C . ARG A 1 107 ? -11.932 -4.484 28.347 1.00 95.69 107 ARG A C 1
ATOM 852 O O . ARG A 1 107 ? -12.590 -4.993 29.250 1.00 95.69 107 ARG A O 1
ATOM 859 N N . LYS A 1 108 ? -11.946 -3.171 28.079 1.00 94.75 108 LYS A N 1
ATOM 860 C CA . LYS A 1 108 ? -12.782 -2.203 28.812 1.00 94.75 108 LYS A CA 1
ATOM 861 C C . LYS A 1 108 ? -14.268 -2.527 28.670 1.00 94.75 108 LYS A C 1
ATOM 863 O O . LYS A 1 108 ? -14.966 -2.596 29.674 1.00 94.75 108 LYS A O 1
ATOM 868 N N . ARG A 1 109 ? -14.731 -2.795 27.446 1.00 95.88 109 ARG A N 1
ATOM 869 C CA . ARG A 1 109 ? -16.123 -3.159 27.164 1.00 95.88 109 ARG A CA 1
ATOM 870 C C . ARG A 1 109 ? -16.522 -4.451 27.872 1.00 95.88 109 ARG A C 1
ATOM 872 O O . ARG A 1 109 ? -17.528 -4.463 28.560 1.00 95.88 109 ARG A O 1
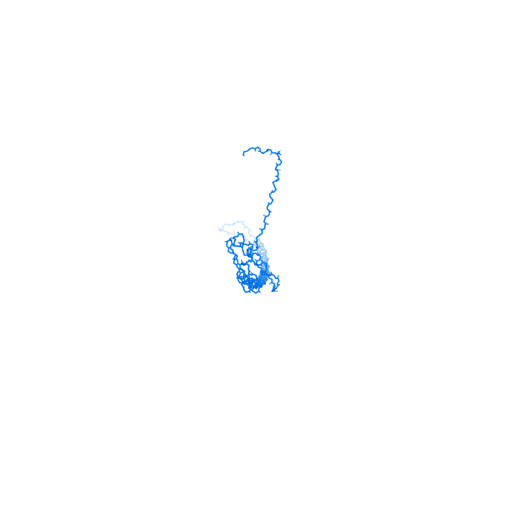ATOM 879 N N . LYS A 1 110 ? -15.689 -5.491 27.808 1.00 95.94 110 LYS A N 1
ATOM 880 C CA . LYS A 1 110 ? -15.936 -6.757 28.512 1.00 95.94 110 LYS A CA 1
ATOM 881 C C . LYS A 1 110 ? -15.998 -6.579 30.034 1.00 95.94 110 LYS A C 1
ATOM 883 O O . LYS A 1 110 ? -16.780 -7.252 30.697 1.00 95.94 110 LYS A O 1
ATOM 888 N N . ALA A 1 111 ? -15.171 -5.700 30.603 1.00 93.94 111 ALA A N 1
ATOM 889 C CA . ALA A 1 111 ? -15.227 -5.380 32.029 1.00 93.94 111 ALA A CA 1
ATOM 890 C C . ALA A 1 111 ? -16.514 -4.621 32.395 1.00 93.94 111 ALA A C 1
ATOM 892 O O . ALA A 1 111 ? -17.149 -4.954 33.392 1.00 93.94 111 ALA A O 1
ATOM 893 N N . ALA A 1 112 ? -16.926 -3.656 31.568 1.00 92.44 112 ALA A N 1
ATOM 894 C CA . ALA A 1 112 ? -18.178 -2.927 31.747 1.00 92.44 112 ALA A CA 1
ATOM 895 C C . ALA A 1 112 ? -19.403 -3.847 31.614 1.00 92.44 112 ALA A C 1
ATOM 897 O O . ALA A 1 112 ? -20.268 -3.821 32.477 1.00 92.44 112 ALA A O 1
ATOM 898 N N . GLU A 1 113 ? -19.439 -4.717 30.602 1.00 94.50 113 GLU A N 1
ATOM 899 C CA . GLU A 1 113 ? -20.504 -5.712 30.411 1.00 94.50 113 GLU A CA 1
ATOM 900 C C . GLU A 1 113 ? -20.609 -6.658 31.612 1.00 94.50 113 GLU A C 1
ATOM 902 O O . GLU A 1 113 ? -21.705 -6.907 32.102 1.00 94.50 113 GLU A O 1
ATOM 907 N N . ARG A 1 114 ? -19.477 -7.127 32.158 1.00 93.25 114 ARG A N 1
ATOM 908 C CA . ARG A 1 114 ? -19.474 -7.913 33.404 1.00 93.25 114 ARG A CA 1
ATOM 909 C C . ARG A 1 114 ? -20.052 -7.138 34.584 1.00 93.25 114 ARG A C 1
ATOM 911 O O . ARG A 1 114 ? -20.798 -7.712 35.367 1.00 93.25 114 ARG A O 1
ATOM 918 N N . ARG A 1 115 ? -19.708 -5.855 34.720 1.00 91.81 115 ARG A N 1
ATOM 919 C CA . ARG A 1 115 ? -20.223 -5.008 35.801 1.00 91.81 115 ARG A CA 1
ATOM 920 C C . ARG A 1 115 ? -21.724 -4.761 35.660 1.00 91.81 115 ARG A C 1
ATOM 922 O O . ARG A 1 115 ? -22.423 -4.806 36.661 1.00 91.81 115 ARG A O 1
ATOM 929 N N . ILE A 1 116 ? -22.208 -4.532 34.442 1.00 90.38 116 ILE A N 1
ATOM 930 C CA . ILE A 1 116 ? -23.641 -4.394 34.158 1.00 90.38 116 ILE A CA 1
ATOM 931 C C . ILE A 1 116 ? -24.362 -5.698 34.498 1.00 90.38 116 ILE A C 1
ATOM 933 O O . ILE A 1 116 ? -25.315 -5.653 35.258 1.00 90.38 116 ILE A O 1
ATOM 937 N N . ALA A 1 117 ? -23.858 -6.852 34.054 1.00 88.69 117 ALA A N 1
ATOM 938 C CA . ALA A 1 117 ? -24.460 -8.145 34.379 1.00 88.69 117 ALA A CA 1
ATOM 939 C C . ALA A 1 117 ? -24.504 -8.420 35.896 1.00 88.69 117 ALA A C 1
ATOM 941 O O . ALA A 1 117 ? -25.481 -8.966 36.397 1.00 88.69 117 ALA A O 1
ATOM 942 N N . GLU A 1 118 ? -23.471 -8.020 36.648 1.00 89.31 118 GLU A N 1
ATOM 943 C CA . GLU A 1 118 ? -23.476 -8.102 38.116 1.00 89.31 118 GLU A CA 1
ATOM 944 C C . GLU A 1 118 ? -24.560 -7.207 38.739 1.00 89.31 118 GLU A C 1
ATOM 946 O O . GLU A 1 118 ? -25.215 -7.615 39.696 1.00 89.31 118 GLU A O 1
ATOM 951 N N . LEU A 1 119 ? -24.747 -5.992 38.215 1.00 86.31 119 LEU A N 1
ATOM 952 C CA . LEU A 1 119 ? -25.774 -5.063 38.689 1.00 86.31 119 LEU A CA 1
ATOM 953 C C . LEU A 1 119 ? -27.182 -5.543 38.318 1.00 86.31 119 LEU A C 1
ATOM 955 O O . LEU A 1 119 ? -28.047 -5.567 39.185 1.00 86.31 119 LEU A O 1
ATOM 959 N N . GLU A 1 120 ? -27.393 -6.003 37.086 1.00 83.81 120 GLU A N 1
ATOM 960 C CA . GLU A 1 120 ? -28.665 -6.568 36.622 1.00 83.81 120 GLU A CA 1
ATOM 961 C C . GLU A 1 120 ? -29.047 -7.842 37.386 1.00 83.81 120 GLU A C 1
ATOM 963 O O . GLU A 1 120 ? -30.225 -8.075 37.625 1.00 83.81 120 GLU A O 1
ATOM 968 N N . ALA A 1 121 ? -28.075 -8.661 37.804 1.00 79.62 121 ALA A N 1
ATOM 969 C CA . ALA A 1 121 ? -28.337 -9.834 38.641 1.00 79.62 121 ALA A CA 1
ATOM 970 C C . ALA A 1 121 ? -28.738 -9.470 40.081 1.00 79.62 121 ALA A C 1
ATOM 972 O O . ALA A 1 121 ? -29.370 -10.273 40.765 1.00 79.62 121 ALA A O 1
ATOM 973 N N . ARG A 1 122 ? -28.352 -8.280 40.560 1.00 75.75 122 ARG A N 1
ATOM 974 C CA . ARG A 1 122 ? -28.782 -7.740 41.861 1.00 75.75 122 ARG A CA 1
ATOM 975 C C . ARG A 1 122 ? -30.102 -6.984 41.773 1.00 75.75 122 ARG A C 1
ATOM 977 O O . ARG A 1 122 ? -30.733 -6.761 42.802 1.00 75.75 122 ARG A O 1
ATOM 984 N N . GLU A 1 123 ? -30.494 -6.562 40.578 1.00 76.25 123 GLU A N 1
ATOM 985 C CA . GLU A 1 123 ? -31.748 -5.866 40.350 1.00 76.25 123 GLU A CA 1
ATOM 986 C C . GLU A 1 123 ? -32.914 -6.858 40.410 1.00 76.25 123 GLU A C 1
ATOM 988 O O . GLU A 1 123 ? -32.997 -7.820 39.645 1.00 76.25 123 GLU A O 1
ATOM 993 N N . ILE A 1 124 ? -33.828 -6.627 41.349 1.00 75.75 124 ILE A N 1
ATOM 994 C CA . ILE A 1 124 ? -35.044 -7.425 41.491 1.00 75.75 124 ILE A CA 1
ATOM 995 C C . ILE A 1 124 ? -36.023 -6.933 40.424 1.00 75.75 124 ILE A C 1
ATOM 997 O O . ILE A 1 124 ? -36.470 -5.788 40.469 1.00 75.75 124 ILE A O 1
ATOM 1001 N N . LYS A 1 125 ? -36.343 -7.782 39.446 1.00 78.44 125 LYS A N 1
ATOM 1002 C CA . LYS A 1 125 ? -37.311 -7.449 38.392 1.00 78.44 125 LYS A CA 1
ATOM 1003 C C . LYS A 1 125 ? -38.719 -7.887 38.817 1.00 78.44 125 LYS A C 1
ATOM 1005 O O . LYS A 1 125 ? -38.860 -9.042 39.217 1.00 78.44 125 LYS A O 1
ATOM 1010 N N . PRO A 1 126 ? -39.746 -7.021 38.713 1.00 81.38 126 PRO A N 1
ATOM 1011 C CA . PRO A 1 126 ? -41.128 -7.420 38.974 1.00 81.38 126 PRO A CA 1
ATOM 1012 C C . PRO A 1 126 ? -41.599 -8.460 37.953 1.00 81.38 126 PRO A C 1
ATOM 1014 O O . PRO A 1 126 ? -41.246 -8.390 36.770 1.00 81.38 126 PRO A O 1
ATOM 1017 N N . ALA A 1 127 ? -42.428 -9.408 38.386 1.00 80.31 127 ALA A N 1
ATOM 1018 C CA . ALA A 1 127 ? -43.116 -10.313 37.481 1.00 80.31 127 ALA A CA 1
ATOM 1019 C C . ALA A 1 127 ? -44.171 -9.573 36.636 1.00 80.31 127 ALA A C 1
ATOM 1021 O O . ALA A 1 127 ? -44.590 -8.447 36.913 1.00 80.31 127 ALA A O 1
ATOM 1022 N N . LYS A 1 128 ? -44.633 -10.211 35.558 1.00 79.06 128 LYS A N 1
ATOM 1023 C CA . LYS A 1 128 ? -45.653 -9.630 34.677 1.00 79.06 128 LYS A CA 1
ATOM 1024 C C . LYS A 1 128 ? -46.972 -9.452 35.442 1.00 79.06 128 LYS A C 1
ATOM 1026 O O . LYS A 1 128 ? -47.592 -10.439 35.821 1.00 79.06 128 LYS A O 1
ATOM 1031 N N . GLY A 1 129 ? -47.410 -8.202 35.606 1.00 79.94 129 GLY A N 1
ATOM 1032 C CA . GLY A 1 129 ? -48.612 -7.848 36.375 1.00 79.94 129 GLY A CA 1
ATOM 1033 C C . GLY A 1 129 ? -48.358 -7.592 37.865 1.00 79.94 129 GLY A C 1
ATOM 1034 O O . GLY A 1 129 ? -49.302 -7.285 38.585 1.00 79.94 129 GLY A O 1
ATOM 1035 N N . GLU A 1 130 ? -47.107 -7.684 38.319 1.00 82.81 130 GLU A N 1
ATOM 1036 C CA . GLU A 1 130 ? -46.681 -7.340 39.675 1.00 82.81 130 GLU A CA 1
ATOM 1037 C C . GLU A 1 130 ? -46.155 -5.898 39.719 1.00 82.81 130 GLU A C 1
ATOM 1039 O O . GLU A 1 130 ? -45.456 -5.446 38.809 1.00 82.81 130 GLU A O 1
ATOM 1044 N N . VAL A 1 131 ? -46.468 -5.174 40.794 1.00 85.00 131 VAL A N 1
ATOM 1045 C CA . VAL A 1 131 ? -45.880 -3.860 41.082 1.00 85.00 131 VAL A CA 1
ATOM 1046 C C . VAL A 1 131 ? -44.884 -4.033 42.224 1.00 85.00 131 VAL A C 1
ATOM 1048 O O . VAL A 1 131 ? -45.279 -4.213 43.372 1.00 85.00 131 VAL A O 1
ATOM 1051 N N . LEU A 1 132 ? -43.587 -3.975 41.910 1.00 86.75 132 LEU A N 1
ATOM 1052 C CA . LEU A 1 132 ? -42.523 -4.028 42.912 1.00 86.75 132 LEU A CA 1
ATOM 1053 C C . LEU A 1 132 ? -42.268 -2.628 43.478 1.00 86.75 132 LEU A C 1
ATOM 1055 O O . LEU A 1 132 ? -41.881 -1.715 42.748 1.00 86.75 132 LEU A O 1
ATOM 1059 N N . VAL A 1 133 ? -42.430 -2.478 44.791 1.00 86.75 133 VAL A N 1
ATOM 1060 C CA . VAL A 1 133 ? -42.094 -1.248 45.515 1.00 86.75 133 VAL A CA 1
ATOM 1061 C C . VAL A 1 133 ? -40.836 -1.490 46.345 1.00 86.75 133 VAL A C 1
ATOM 1063 O O . VAL A 1 133 ? -40.841 -2.298 47.270 1.00 86.75 133 VAL A O 1
ATOM 1066 N N . VAL A 1 134 ? -39.752 -0.777 46.026 1.00 86.38 134 VAL A N 1
ATOM 1067 C CA . VAL A 1 134 ? -38.485 -0.840 46.773 1.00 86.38 134 VAL A CA 1
ATOM 1068 C C . VAL A 1 134 ? -38.360 0.399 47.654 1.00 86.38 134 VAL A C 1
ATOM 1070 O O . VAL A 1 134 ? -38.177 1.507 47.155 1.00 86.38 134 VAL A O 1
ATOM 1073 N N . VAL A 1 135 ? -38.436 0.215 48.974 1.00 85.50 135 VAL A N 1
ATOM 1074 C CA . VAL A 1 135 ? -38.239 1.295 49.953 1.00 85.50 135 VAL A CA 1
ATOM 1075 C C . VAL A 1 135 ? -36.811 1.220 50.493 1.00 85.50 135 VAL A C 1
ATOM 1077 O O . VAL A 1 135 ? -36.476 0.329 51.271 1.00 85.50 135 VAL A O 1
ATOM 1080 N N . SER A 1 136 ? -35.950 2.151 50.080 1.00 85.75 136 SER A N 1
ATOM 1081 C CA . SER A 1 136 ? -34.533 2.197 50.474 1.00 85.75 136 SER A CA 1
ATOM 1082 C C . SER A 1 136 ? -34.188 3.449 51.280 1.00 85.75 136 SER A C 1
ATOM 1084 O O . SER A 1 136 ? -34.726 4.522 51.021 1.00 85.75 136 SER A O 1
ATOM 1086 N N . GLY A 1 137 ? -33.237 3.336 52.206 1.00 85.31 137 GLY A N 1
ATOM 1087 C CA . GLY A 1 137 ? -32.744 4.447 53.023 1.00 85.31 137 GLY A CA 1
ATOM 1088 C C . GLY A 1 137 ?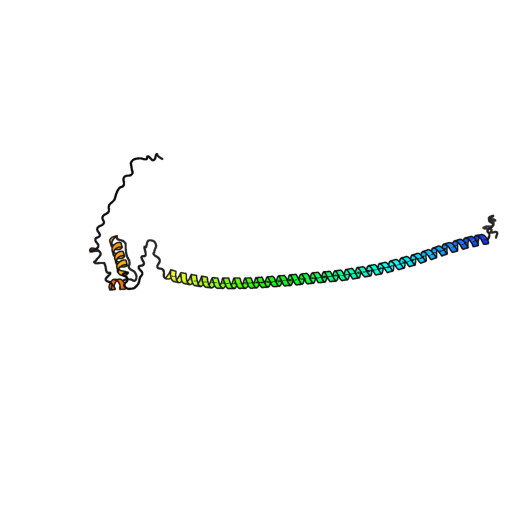 -31.888 3.960 54.198 1.00 85.31 137 GLY A C 1
ATOM 1089 O O . GLY A 1 137 ? -31.712 2.755 54.392 1.00 85.31 137 GLY A O 1
ATOM 1090 N N . PHE A 1 138 ? -31.364 4.883 55.000 1.00 81.62 138 PHE A N 1
ATOM 1091 C CA . PHE A 1 138 ? -30.546 4.546 56.169 1.00 81.62 138 PHE A CA 1
ATOM 1092 C C . PHE A 1 138 ? -31.368 3.890 57.298 1.00 81.62 138 PHE A C 1
ATOM 1094 O O . PHE A 1 138 ? -32.601 3.957 57.342 1.00 81.62 138 PHE A O 1
ATOM 1101 N N . THR A 1 139 ? -30.705 3.213 58.235 1.00 80.56 139 THR A N 1
ATOM 1102 C CA . THR A 1 139 ? -31.363 2.679 59.439 1.00 80.56 139 THR A CA 1
ATOM 1103 C C . THR A 1 139 ? -31.959 3.832 60.256 1.00 80.56 139 THR A C 1
ATOM 1105 O O . THR A 1 139 ? -31.297 4.845 60.459 1.00 80.56 139 THR A O 1
ATOM 1108 N N . GLY A 1 140 ? -33.218 3.706 60.690 1.00 78.69 140 GLY A N 1
ATOM 1109 C CA . GLY A 1 140 ? -33.915 4.742 61.469 1.00 78.69 140 GLY A CA 1
ATOM 1110 C C . GLY A 1 140 ? -34.597 5.860 60.664 1.00 78.69 140 GLY A C 1
ATOM 1111 O O . GLY A 1 140 ? -35.282 6.681 61.260 1.00 78.69 140 GLY A O 1
ATOM 1112 N N . CYS A 1 141 ? -34.501 5.892 59.327 1.00 83.56 141 CYS A N 1
ATOM 1113 C CA . CYS A 1 141 ? -35.121 6.954 58.512 1.00 83.56 141 CYS A CA 1
ATOM 1114 C C . CYS A 1 141 ? -36.629 6.764 58.226 1.00 83.56 141 CYS A C 1
ATOM 1116 O O . CYS A 1 141 ? -37.166 7.407 57.330 1.00 83.56 141 CYS A O 1
ATOM 1118 N N . GLY A 1 142 ? -37.307 5.852 58.930 1.00 82.94 142 GLY A N 1
ATOM 1119 C CA . GLY A 1 142 ? -38.752 5.626 58.769 1.00 82.94 142 GLY A CA 1
ATOM 1120 C C . GLY A 1 142 ? -39.175 4.719 57.603 1.00 82.94 142 GLY A C 1
ATOM 1121 O O . GLY A 1 142 ? -40.355 4.680 57.272 1.00 82.94 142 GLY A O 1
ATOM 1122 N N . LYS A 1 143 ? -38.262 3.947 56.993 1.00 88.56 143 LYS A N 1
ATOM 1123 C CA . LYS A 1 143 ? -38.583 3.025 55.872 1.00 88.56 143 LYS A CA 1
ATOM 1124 C C . LYS A 1 143 ? -39.725 2.063 56.194 1.00 88.56 143 LYS A C 1
ATOM 1126 O O . LYS A 1 143 ? -40.639 1.909 55.393 1.00 88.56 143 LYS A O 1
ATOM 1131 N N . SER A 1 144 ? -39.678 1.446 57.374 1.00 85.06 144 SER A N 1
ATOM 1132 C CA . SER A 1 144 ? -40.674 0.467 57.823 1.00 85.06 144 SER A CA 1
ATOM 1133 C C . SER A 1 144 ? -42.047 1.088 58.062 1.00 85.06 144 SER A C 1
ATOM 1135 O O . SER A 1 144 ? -43.049 0.402 57.893 1.00 85.06 144 SER A O 1
ATOM 1137 N N . ALA A 1 145 ? -42.106 2.380 58.405 1.00 83.62 145 ALA A N 1
ATOM 1138 C CA . ALA A 1 145 ? -43.372 3.097 58.525 1.00 83.62 145 ALA A CA 1
ATOM 1139 C C . ALA A 1 145 ? -44.026 3.248 57.145 1.00 83.62 145 ALA A C 1
ATOM 1141 O O . ALA A 1 145 ? -45.164 2.833 56.965 1.00 83.62 145 ALA A O 1
ATOM 1142 N N . ILE A 1 146 ? -43.267 3.716 56.147 1.00 86.06 146 ILE A N 1
ATOM 1143 C CA . ILE A 1 146 ? -43.754 3.874 54.766 1.00 86.06 146 ILE A CA 1
ATOM 1144 C C . ILE A 1 146 ? -44.145 2.518 54.157 1.00 86.06 146 ILE A C 1
ATOM 1146 O O . ILE A 1 146 ? -45.217 2.387 53.573 1.00 86.06 146 ILE A O 1
ATOM 1150 N N . ALA A 1 147 ? -43.306 1.487 54.309 1.00 85.69 147 ALA A N 1
ATOM 1151 C CA . ALA A 1 147 ? -43.619 0.141 53.825 1.00 85.69 147 ALA A CA 1
ATOM 1152 C C . ALA A 1 147 ? -44.880 -0.436 54.500 1.00 85.69 147 ALA A C 1
ATOM 1154 O O . ALA A 1 147 ? -45.710 -1.055 53.835 1.00 85.69 147 ALA A O 1
ATOM 1155 N N . GLY A 1 148 ? -45.051 -0.174 55.799 1.00 83.56 148 GLY A N 1
ATOM 1156 C CA . GLY A 1 148 ? -46.236 -0.547 56.562 1.00 83.56 148 GLY A CA 1
ATOM 1157 C C . GLY A 1 148 ? -47.513 0.160 56.102 1.00 83.56 148 GLY A C 1
ATOM 1158 O O . GLY A 1 148 ? -48.532 -0.495 55.901 1.00 83.56 148 GLY A O 1
ATOM 1159 N N . GLU A 1 149 ? -47.461 1.474 55.868 1.00 83.69 149 GLU A N 1
ATOM 1160 C CA . GLU A 1 149 ? -48.597 2.245 55.339 1.00 83.69 149 GLU A CA 1
ATOM 1161 C C . GLU A 1 149 ? -49.061 1.711 53.978 1.00 83.69 149 GLU A C 1
ATOM 1163 O O . GLU A 1 149 ? -50.260 1.537 53.747 1.00 83.69 149 GLU A O 1
ATOM 1168 N N . ILE A 1 150 ? -48.111 1.383 53.096 1.00 87.19 150 ILE A N 1
ATOM 1169 C CA . ILE A 1 150 ? -48.399 0.779 51.791 1.00 87.19 150 ILE A CA 1
ATOM 1170 C C . ILE A 1 150 ? -49.053 -0.598 51.969 1.00 87.19 150 ILE A C 1
ATOM 1172 O O . ILE A 1 150 ? -50.046 -0.887 51.302 1.00 87.19 150 ILE A O 1
ATOM 1176 N N . GLU A 1 151 ? -48.550 -1.435 52.883 1.00 84.25 151 GLU A N 1
ATOM 1177 C CA . GLU A 1 151 ? -49.132 -2.754 53.166 1.00 84.25 151 GLU A CA 1
ATOM 1178 C C . GLU A 1 151 ? -50.598 -2.651 53.614 1.00 84.25 151 GLU A C 1
ATOM 1180 O O . GLU A 1 151 ? -51.446 -3.392 53.111 1.00 84.25 151 GLU A O 1
ATOM 1185 N N . ILE A 1 152 ? -50.914 -1.720 54.519 1.00 82.50 152 ILE A N 1
ATOM 1186 C CA . ILE A 1 152 ? -52.285 -1.505 55.005 1.00 82.50 152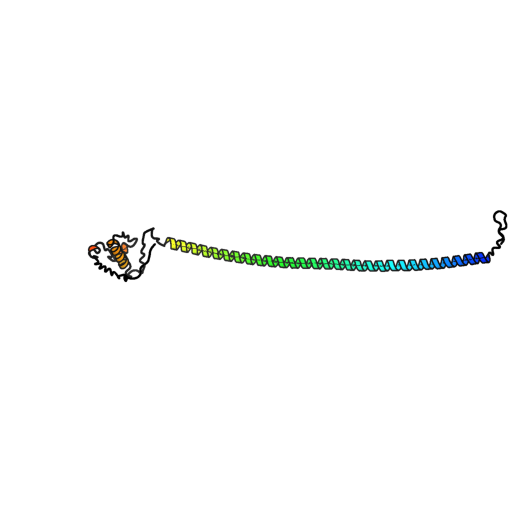 ILE A CA 1
ATOM 1187 C C . ILE A 1 152 ? -53.190 -1.032 53.871 1.00 82.50 152 ILE A C 1
ATOM 1189 O O . ILE A 1 152 ? -54.260 -1.606 53.666 1.00 82.50 152 ILE A O 1
ATOM 1193 N N . ALA A 1 153 ? -52.765 -0.007 53.128 1.00 83.06 153 ALA A N 1
ATOM 1194 C CA . ALA A 1 153 ? -53.564 0.574 52.055 1.00 83.06 153 ALA A CA 1
ATOM 1195 C C . ALA A 1 153 ? -53.905 -0.468 50.982 1.00 83.06 153 ALA A C 1
ATOM 1197 O O . ALA A 1 153 ? -55.059 -0.576 50.571 1.00 83.06 153 ALA A O 1
ATOM 1198 N N . MET A 1 154 ? -52.921 -1.276 50.578 1.00 87.50 154 MET A N 1
ATOM 1199 C CA . MET A 1 154 ? -53.100 -2.324 49.574 1.00 87.50 154 MET A CA 1
ATOM 1200 C C . MET A 1 154 ? -53.987 -3.472 50.085 1.00 87.50 154 MET A C 1
ATOM 1202 O O . MET A 1 154 ? -54.884 -3.911 49.365 1.00 87.50 154 MET A O 1
ATOM 1206 N N . LYS A 1 155 ? -53.835 -3.906 51.346 1.00 82.81 155 LYS A N 1
ATOM 1207 C CA . LYS A 1 155 ? -54.739 -4.906 51.948 1.00 82.81 155 LYS A CA 1
ATOM 1208 C C . LYS A 1 155 ? -56.177 -4.396 52.064 1.00 82.81 155 LYS A C 1
ATOM 1210 O O . LYS A 1 155 ? -57.106 -5.159 51.814 1.00 82.81 155 LYS A O 1
ATOM 1215 N N . ALA A 1 156 ? -56.370 -3.119 52.396 1.00 81.62 156 ALA A N 1
ATOM 1216 C CA . ALA A 1 156 ? -57.693 -2.509 52.524 1.00 81.62 156 ALA A CA 1
ATOM 1217 C C . ALA A 1 156 ? -58.463 -2.461 51.191 1.00 81.62 156 ALA A C 1
ATOM 1219 O O . ALA A 1 156 ? -59.683 -2.608 51.187 1.00 81.62 156 ALA A O 1
ATOM 1220 N N . ILE A 1 157 ? -57.763 -2.312 50.060 1.00 83.12 157 ILE A N 1
ATOM 1221 C CA . ILE A 1 157 ? -58.359 -2.385 48.712 1.00 83.12 157 ILE A CA 1
ATOM 1222 C C . ILE A 1 157 ? -58.431 -3.818 48.152 1.00 83.12 157 ILE A C 1
ATOM 1224 O O . ILE A 1 157 ? -58.844 -4.009 47.011 1.00 83.12 157 ILE A O 1
ATOM 1228 N N . GLY A 1 158 ? -58.032 -4.829 48.932 1.00 82.12 158 GLY A N 1
ATOM 1229 C CA . GLY A 1 158 ? -58.071 -6.239 48.533 1.00 82.12 158 GLY A CA 1
ATOM 1230 C C . GLY A 1 158 ? -56.922 -6.692 47.625 1.00 82.12 158 GLY A C 1
ATOM 1231 O O . GLY A 1 158 ? -57.009 -7.766 47.032 1.00 82.12 158 GLY A O 1
ATOM 1232 N N . VAL A 1 159 ? -55.845 -5.910 47.503 1.00 85.94 159 VAL A N 1
ATOM 1233 C CA . VAL A 1 159 ? -54.641 -6.303 46.755 1.00 85.94 159 VAL A CA 1
ATOM 1234 C C . VAL A 1 159 ? -53.746 -7.170 47.653 1.00 85.94 159 VAL A C 1
ATOM 1236 O O . VAL A 1 159 ? -53.448 -6.773 48.783 1.00 85.94 159 VAL A O 1
ATOM 1239 N N . PRO A 1 160 ? -53.294 -8.352 47.191 1.00 84.00 160 PRO A N 1
ATOM 1240 C CA . PRO A 1 160 ? -52.381 -9.186 47.963 1.00 84.00 160 PRO A CA 1
ATOM 1241 C C . PRO A 1 160 ? -51.009 -8.508 48.086 1.00 84.00 160 PRO A C 1
ATOM 1243 O O . PRO A 1 160 ? -50.437 -8.062 47.095 1.00 84.00 160 PRO A O 1
ATOM 1246 N N . VAL A 1 161 ? -50.473 -8.454 49.308 1.00 86.56 161 VAL A N 1
ATOM 1247 C CA . VAL A 1 161 ? -49.167 -7.847 49.612 1.00 86.56 161 VAL A CA 1
ATOM 1248 C C . VAL A 1 161 ? -48.258 -8.875 50.258 1.00 86.56 161 VAL A C 1
ATOM 1250 O O . VAL A 1 161 ? -48.673 -9.581 51.177 1.00 86.56 161 VAL A O 1
ATOM 1253 N N . GLN A 1 162 ? -46.999 -8.895 49.830 1.00 84.19 162 GLN A N 1
ATOM 1254 C CA . GLN A 1 162 ? -45.941 -9.672 50.457 1.00 84.19 162 GLN A CA 1
ATOM 1255 C C . GLN A 1 162 ? -44.768 -8.753 50.806 1.00 84.19 162 GLN A C 1
ATOM 1257 O O . GLN A 1 162 ? -44.215 -8.084 49.937 1.00 84.19 162 GLN A O 1
ATOM 1262 N N . TRP A 1 163 ? -44.374 -8.730 52.081 1.00 81.19 163 TRP A N 1
ATOM 1263 C CA . TRP A 1 163 ? -43.202 -7.981 52.534 1.00 81.19 163 TRP A CA 1
ATOM 1264 C C . TRP A 1 163 ? -41.991 -8.919 52.587 1.00 81.19 163 TRP A C 1
ATOM 1266 O O . TRP A 1 163 ? -41.751 -9.603 53.573 1.00 81.19 163 TRP A O 1
ATOM 1276 N N . THR A 1 164 ? -41.226 -9.001 51.499 1.00 77.50 164 THR A N 1
ATOM 1277 C CA . THR A 1 164 ? -40.051 -9.885 51.429 1.00 77.50 164 THR A CA 1
ATOM 1278 C C . THR A 1 164 ? -38.836 -9.274 52.130 1.00 77.50 164 THR A C 1
ATOM 1280 O O . THR A 1 164 ? -38.511 -8.113 51.883 1.00 77.50 164 THR A O 1
ATOM 1283 N N . ASN A 1 165 ? -38.116 -10.068 52.935 1.00 69.69 165 ASN A N 1
ATOM 1284 C CA . ASN A 1 165 ? -36.837 -9.696 53.568 1.00 69.69 165 ASN A CA 1
ATOM 1285 C C . ASN A 1 165 ? -36.913 -8.505 54.557 1.00 69.69 165 ASN A C 1
ATOM 1287 O O . ASN A 1 165 ? -35.910 -7.833 54.790 1.00 69.69 165 ASN A O 1
ATOM 1291 N N . GLY A 1 166 ? -38.096 -8.234 55.129 1.00 66.38 166 GLY A N 1
ATOM 1292 C CA . GLY A 1 166 ? -38.348 -7.116 56.051 1.00 66.38 166 GLY A CA 1
ATOM 1293 C C . GLY A 1 166 ? -38.889 -7.509 57.428 1.00 66.38 166 GLY A C 1
ATOM 1294 O O . GLY A 1 166 ? -39.036 -6.639 58.281 1.00 66.38 166 GLY A O 1
ATOM 1295 N N . ASP A 1 167 ? -39.148 -8.796 57.677 1.00 65.69 167 ASP A N 1
ATOM 1296 C CA . ASP A 1 167 ? -39.842 -9.271 58.885 1.00 65.69 167 ASP A CA 1
ATOM 1297 C C . ASP A 1 167 ? -39.109 -8.893 60.180 1.00 65.69 167 ASP A C 1
ATOM 1299 O O . ASP A 1 167 ? -39.722 -8.439 61.143 1.00 65.69 167 ASP A O 1
ATOM 1303 N N . ALA A 1 168 ? -37.775 -8.975 60.193 1.00 65.19 168 ALA A N 1
ATOM 1304 C CA . ALA A 1 168 ? -36.976 -8.569 61.349 1.00 65.19 168 ALA A CA 1
ATOM 1305 C C . ALA A 1 168 ? -37.091 -7.060 61.653 1.00 65.19 168 ALA A C 1
ATOM 1307 O O . ALA A 1 168 ? -37.241 -6.679 62.813 1.00 65.19 168 ALA A O 1
ATOM 1308 N N . GLU A 1 169 ? -37.056 -6.194 60.630 1.00 67.38 169 GLU A N 1
ATOM 1309 C CA . GLU A 1 169 ? -37.203 -4.736 60.801 1.00 67.38 169 GLU A CA 1
ATOM 1310 C C . GLU A 1 169 ? -38.662 -4.376 61.147 1.00 67.38 169 GLU A C 1
ATOM 1312 O O . GLU A 1 169 ? -38.900 -3.477 61.954 1.00 67.38 169 GLU A O 1
ATOM 1317 N N . LYS A 1 170 ? -39.638 -5.126 60.616 1.00 72.00 170 LYS A N 1
ATOM 1318 C CA . LYS A 1 170 ? -41.075 -5.002 60.905 1.00 72.00 170 LYS A CA 1
ATOM 1319 C C . LYS A 1 170 ? -41.399 -5.315 62.366 1.00 72.00 170 LYS A C 1
ATOM 1321 O O . LYS A 1 170 ? -42.020 -4.497 63.042 1.00 72.00 170 LYS A O 1
ATOM 1326 N N . HIS A 1 171 ? -40.929 -6.454 62.876 1.00 67.25 171 HIS A N 1
ATOM 1327 C CA . HIS A 1 171 ? -41.140 -6.856 64.269 1.00 67.25 171 HIS A CA 1
ATOM 1328 C C . HIS A 1 171 ? -40.405 -5.941 65.255 1.00 67.25 171 HIS A C 1
ATOM 1330 O O . HIS A 1 171 ? -40.947 -5.610 66.305 1.00 67.25 171 HIS A O 1
ATOM 1336 N N . MET A 1 172 ? -39.198 -5.485 64.905 1.00 64.25 172 MET A N 1
ATOM 1337 C CA . MET A 1 172 ? -38.404 -4.592 65.755 1.00 64.25 172 MET A CA 1
ATOM 1338 C C . MET A 1 172 ? -39.008 -3.187 65.879 1.00 64.25 172 MET A C 1
ATOM 1340 O O . MET A 1 172 ? -38.914 -2.572 66.936 1.00 64.25 172 MET A O 1
ATOM 1344 N N . THR A 1 173 ? -39.623 -2.672 64.812 1.00 65.88 173 THR A N 1
ATOM 1345 C CA . THR A 1 173 ? -40.226 -1.325 64.792 1.00 65.88 173 THR A CA 1
ATOM 1346 C C . THR A 1 173 ? -41.699 -1.307 65.200 1.00 65.88 173 THR A C 1
ATOM 1348 O O . THR A 1 173 ? -42.292 -0.233 65.267 1.00 65.88 173 THR A O 1
ATOM 1351 N N . GLY A 1 174 ? -42.295 -2.471 65.486 1.00 65.31 174 GLY A N 1
ATOM 1352 C CA . GLY A 1 174 ? -43.719 -2.579 65.809 1.00 65.31 174 GLY A CA 1
ATOM 1353 C C . GLY A 1 174 ? -44.635 -2.267 64.623 1.00 65.31 174 GLY A C 1
ATOM 1354 O O . GLY A 1 174 ? -45.801 -1.947 64.826 1.00 65.31 174 GLY A O 1
ATOM 1355 N N . ALA A 1 175 ? -44.133 -2.373 63.389 1.00 62.56 175 ALA A N 1
ATOM 1356 C CA . ALA A 1 175 ? -44.900 -2.169 62.159 1.00 62.56 175 ALA A CA 1
ATOM 1357 C C . ALA A 1 175 ? -45.786 -3.391 61.824 1.00 62.56 175 ALA A C 1
ATOM 1359 O O . ALA A 1 175 ? -45.909 -3.787 60.663 1.00 62.56 175 ALA A O 1
ATOM 1360 N N . ASP A 1 176 ? -46.357 -4.035 62.845 1.00 64.94 176 ASP A N 1
ATOM 1361 C CA . ASP A 1 176 ? -47.306 -5.132 62.698 1.00 64.94 176 ASP A CA 1
ATOM 1362 C C . ASP A 1 176 ? -48.733 -4.576 62.764 1.00 64.94 176 ASP A C 1
ATOM 1364 O O . ASP A 1 176 ? -49.207 -4.118 63.802 1.00 64.94 176 ASP A O 1
ATOM 1368 N N . TRP A 1 177 ? -49.397 -4.553 61.610 1.00 64.19 177 TRP A N 1
ATOM 1369 C CA . TRP A 1 177 ? -50.624 -3.787 61.393 1.00 64.19 177 TRP A CA 1
ATOM 1370 C C . TRP A 1 177 ? -51.888 -4.647 61.352 1.00 64.19 177 TRP A C 1
ATOM 1372 O O . TRP A 1 177 ? -52.955 -4.134 61.013 1.00 64.19 177 TRP A O 1
ATOM 1382 N N . LEU A 1 178 ? -51.805 -5.940 61.695 1.00 62.81 178 LEU A N 1
ATOM 1383 C CA . LEU A 1 178 ? -52.964 -6.843 61.671 1.00 62.81 178 LEU A CA 1
ATOM 1384 C C . LEU A 1 178 ? -54.129 -6.303 62.525 1.00 62.81 178 LEU A C 1
ATOM 1386 O O . LEU A 1 178 ? -55.276 -6.330 62.092 1.00 62.81 178 LEU A O 1
ATOM 1390 N N . THR A 1 179 ? -53.817 -5.737 63.693 1.00 60.19 179 THR A N 1
ATOM 1391 C CA . THR A 1 179 ? -54.762 -5.067 64.605 1.00 60.19 179 THR A CA 1
ATOM 1392 C C . THR A 1 179 ? -55.136 -3.648 64.162 1.00 60.19 179 THR A C 1
ATOM 1394 O O . THR A 1 179 ? -56.188 -3.139 64.539 1.00 60.19 179 THR A O 1
ATOM 1397 N N . ALA A 1 180 ? -54.303 -2.992 63.352 1.00 61.47 180 ALA A N 1
ATOM 1398 C CA . ALA A 1 180 ? -54.524 -1.619 62.898 1.00 61.47 180 ALA A CA 1
ATOM 1399 C C . ALA A 1 180 ? -55.410 -1.521 61.646 1.00 61.47 180 ALA A C 1
ATOM 1401 O O . ALA A 1 180 ? -56.004 -0.472 61.409 1.00 61.47 180 ALA A O 1
ATOM 1402 N N . ILE A 1 181 ? -55.552 -2.602 60.871 1.00 62.41 181 ILE A N 1
ATOM 1403 C CA . ILE A 1 181 ? -56.481 -2.667 59.730 1.00 62.41 181 ILE A CA 1
ATOM 1404 C C . ILE A 1 181 ? -57.924 -2.379 60.172 1.00 62.41 181 ILE A C 1
ATOM 1406 O O . ILE A 1 181 ? -58.637 -1.651 59.487 1.00 62.41 181 ILE A O 1
ATOM 1410 N N . GLU A 1 182 ? -58.347 -2.873 61.341 1.00 62.81 182 GLU A N 1
ATOM 1411 C CA . GLU A 1 182 ? -59.682 -2.575 61.884 1.00 62.81 182 GLU A CA 1
ATOM 1412 C C . GLU A 1 182 ? -59.854 -1.110 62.311 1.00 62.81 182 GLU A C 1
ATOM 1414 O O . GLU A 1 182 ? -60.969 -0.580 62.261 1.00 62.81 182 GLU A O 1
ATOM 1419 N N . MET A 1 183 ? -58.763 -0.445 62.709 1.00 62.12 183 MET A N 1
ATOM 1420 C CA . MET A 1 183 ? -58.746 0.982 63.048 1.00 62.12 183 MET A CA 1
ATOM 1421 C C . MET A 1 183 ? -58.729 1.871 61.800 1.00 62.12 183 MET A C 1
ATOM 1423 O O . MET A 1 183 ? -59.284 2.971 61.814 1.00 62.12 183 MET A O 1
ATOM 1427 N N . TYR A 1 184 ? -58.119 1.398 60.713 1.00 62.47 184 TYR A N 1
ATOM 1428 C CA . TYR A 1 184 ? -57.986 2.113 59.449 1.00 62.47 184 TYR A CA 1
ATOM 1429 C C . TYR A 1 184 ? -59.271 1.989 58.615 1.00 62.47 184 TYR A C 1
ATOM 1431 O O . TYR A 1 184 ? -59.282 1.404 57.537 1.00 62.47 184 TYR A O 1
ATOM 1439 N N . LYS A 1 185 ? -60.379 2.542 59.128 1.00 67.50 185 LYS A N 1
ATOM 1440 C CA . LYS A 1 185 ? -61.651 2.716 58.403 1.00 67.50 185 LYS A CA 1
ATOM 1441 C C . LYS A 1 185 ? -61.686 4.106 57.755 1.00 67.50 185 LYS A C 1
ATOM 1443 O O . LYS A 1 185 ? -62.292 5.017 58.329 1.00 67.50 185 LYS A O 1
ATOM 1448 N N . PRO A 1 186 ? -61.020 4.331 56.605 1.00 67.81 186 PRO A N 1
ATOM 1449 C CA . PRO A 1 186 ? -61.036 5.636 55.971 1.00 67.81 186 PRO A CA 1
ATOM 1450 C C . PRO A 1 186 ? -62.457 5.983 55.531 1.00 67.81 186 PRO A C 1
ATOM 1452 O O . PRO A 1 186 ? -63.231 5.129 55.096 1.00 67.81 186 PRO A O 1
ATOM 1455 N N . THR A 1 187 ? -62.792 7.265 55.611 1.00 67.88 187 THR A N 1
ATOM 1456 C CA . THR A 1 187 ? -64.018 7.794 55.016 1.00 67.88 187 THR A CA 1
ATOM 1457 C C . THR A 1 187 ? -63.653 8.443 53.690 1.00 67.88 187 THR A C 1
ATOM 1459 O O . THR A 1 187 ? -62.888 9.404 53.643 1.00 67.88 187 THR A O 1
ATOM 1462 N N . VAL A 1 188 ? -64.170 7.898 52.590 1.00 74.75 188 VAL A N 1
ATOM 1463 C CA . VAL A 1 188 ? -63.962 8.466 51.256 1.00 74.75 188 VAL A CA 1
ATOM 1464 C C . VAL A 1 188 ? -65.193 9.284 50.893 1.00 74.75 188 VAL A C 1
ATOM 1466 O O . VAL A 1 188 ? -66.301 8.756 50.820 1.00 74.75 188 VAL A O 1
ATOM 1469 N N . ARG A 1 189 ? -65.007 10.586 50.665 1.00 80.19 189 ARG A N 1
ATOM 1470 C CA . ARG A 1 189 ? -66.040 11.458 50.100 1.00 80.19 189 ARG A CA 1
ATOM 1471 C C . ARG A 1 189 ? -65.731 11.671 48.627 1.00 80.19 189 ARG A C 1
ATOM 1473 O O . ARG A 1 189 ? -64.795 12.392 48.298 1.00 80.19 189 ARG A O 1
ATOM 1480 N N . ILE A 1 190 ? -66.522 11.051 47.759 1.00 84.25 190 ILE A N 1
ATOM 1481 C CA . ILE A 1 190 ? -66.445 11.263 46.313 1.00 84.25 190 ILE A CA 1
ATOM 1482 C C . ILE A 1 190 ? -67.442 12.365 45.962 1.00 84.25 190 ILE A C 1
ATOM 1484 O O . ILE A 1 190 ? -68.622 12.256 46.288 1.00 84.25 190 ILE A O 1
ATOM 1488 N N . VAL A 1 191 ? -66.962 13.435 45.330 1.00 87.31 191 VAL A N 1
ATOM 1489 C CA . VAL A 1 191 ? -67.815 14.489 44.773 1.00 87.31 191 VAL A CA 1
ATOM 1490 C C . VAL A 1 191 ? -67.631 14.464 43.269 1.00 87.31 191 VAL A C 1
ATOM 1492 O O . VAL A 1 191 ? -66.602 14.893 42.751 1.00 87.31 191 VAL A O 1
ATOM 1495 N N . GLU A 1 192 ? -68.628 13.934 42.574 1.00 80.44 192 GLU A N 1
ATOM 1496 C CA . GLU A 1 192 ? -68.710 14.050 41.128 1.00 80.44 192 GLU A CA 1
ATOM 1497 C C . GLU A 1 192 ? -69.352 15.397 40.787 1.00 80.44 192 GLU A C 1
ATOM 1499 O O . GLU A 1 192 ? -70.484 15.680 41.179 1.00 80.44 192 GLU A O 1
ATOM 1504 N N . VAL A 1 193 ? -68.614 16.250 40.078 1.00 88.00 193 VAL A N 1
ATOM 1505 C CA . VAL A 1 193 ? -69.139 17.511 39.551 1.00 88.00 193 VAL A CA 1
ATOM 1506 C C . VAL A 1 193 ? -69.371 17.329 38.060 1.00 88.00 193 VAL A C 1
ATOM 1508 O O . VAL A 1 193 ? -68.425 17.305 37.274 1.00 88.00 193 VAL A O 1
ATOM 1511 N N . ASN A 1 194 ? -70.638 17.213 37.666 1.00 78.50 194 ASN A N 1
ATOM 1512 C CA . ASN A 1 194 ? -71.012 17.223 36.260 1.00 78.50 194 ASN A CA 1
ATOM 1513 C C . ASN A 1 194 ? -70.950 18.665 35.736 1.00 78.50 194 ASN A C 1
ATOM 1515 O O . ASN A 1 194 ? -71.718 19.522 36.176 1.00 78.50 194 ASN A O 1
ATOM 1519 N N . VAL A 1 195 ? -70.042 18.940 34.802 1.00 79.62 195 VAL A N 1
ATOM 1520 C CA . VAL A 1 195 ? -70.008 20.216 34.080 1.00 79.62 195 VAL A CA 1
ATOM 1521 C C . VAL A 1 195 ? -70.919 20.072 32.856 1.00 79.62 195 VAL A C 1
ATOM 1523 O O . VAL A 1 195 ? -70.596 19.283 31.964 1.00 79.62 195 VAL A O 1
ATOM 1526 N N . PRO A 1 196 ? -72.054 20.793 32.776 1.00 76.12 196 PRO A N 1
ATOM 1527 C CA . PRO A 1 196 ? -72.959 20.652 31.648 1.00 76.12 196 PRO A CA 1
ATOM 1528 C C . PRO A 1 196 ? -72.260 21.088 30.361 1.00 76.12 196 PRO A C 1
ATOM 1530 O O . PRO A 1 196 ? -71.745 22.203 30.261 1.00 76.12 196 PRO A O 1
ATOM 1533 N N . ARG A 1 197 ? -72.272 20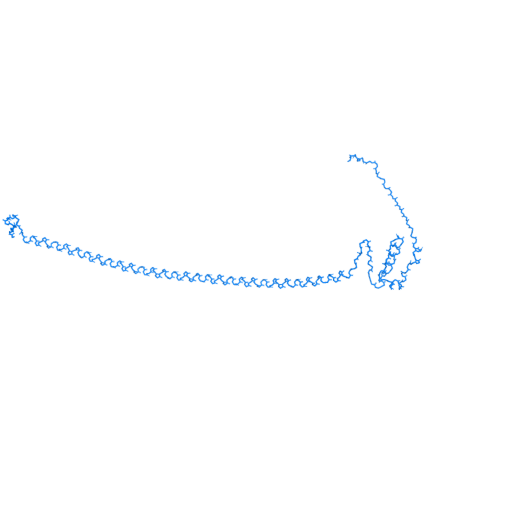.218 29.344 1.00 68.19 197 ARG A N 1
ATOM 1534 C CA . ARG A 1 197 ? -71.951 20.646 27.980 1.00 68.19 197 ARG A CA 1
ATOM 1535 C C . ARG A 1 197 ? -72.996 21.678 27.569 1.00 68.19 197 ARG A C 1
ATOM 1537 O O . ARG A 1 197 ? -74.188 21.374 27.568 1.00 68.19 197 ARG A O 1
ATOM 1544 N N . ALA A 1 198 ? -72.550 22.889 27.240 1.00 68.75 198 ALA A N 1
ATOM 1545 C CA . ALA A 1 198 ? -73.416 23.923 26.694 1.00 68.75 198 ALA A CA 1
ATOM 1546 C C . ALA A 1 198 ? -74.198 23.349 25.500 1.00 68.75 198 ALA A C 1
ATOM 1548 O O . ALA A 1 198 ? -73.612 22.802 24.563 1.00 68.75 198 ALA A O 1
ATOM 1549 N N . ALA A 1 199 ? -75.526 23.429 25.566 1.00 60.78 199 ALA A N 1
ATOM 1550 C CA . ALA A 1 199 ? -76.408 22.997 24.495 1.00 60.78 199 ALA A CA 1
ATOM 1551 C C . ALA A 1 199 ? -76.256 23.958 23.310 1.00 60.78 199 ALA A C 1
ATOM 1553 O O . ALA A 1 199 ? -76.909 24.996 23.245 1.00 60.78 199 ALA A O 1
ATOM 1554 N N . GLY A 1 200 ? -75.357 23.621 22.389 1.00 61.50 200 GLY A N 1
ATOM 1555 C CA . GLY A 1 200 ? -75.184 24.366 21.152 1.00 61.50 200 GLY A CA 1
ATOM 1556 C C . GLY A 1 200 ? -73.833 24.121 20.506 1.00 61.50 200 GLY A C 1
ATOM 1557 O O . GLY A 1 200 ? -72.938 24.931 20.674 1.00 61.50 200 GLY A O 1
ATOM 1558 N N . ILE A 1 201 ? -73.702 23.005 19.787 1.00 57.88 201 ILE A N 1
ATOM 1559 C CA . ILE A 1 201 ? -73.205 22.924 18.401 1.00 57.88 201 ILE A CA 1
ATOM 1560 C C . ILE A 1 201 ? -73.546 21.503 17.925 1.00 57.88 201 ILE A C 1
ATOM 1562 O O . ILE A 1 201 ? -73.099 20.510 18.497 1.00 57.88 201 ILE A O 1
ATOM 1566 N N . LYS A 1 202 ? -74.424 21.426 16.921 1.00 56.66 202 LYS A N 1
ATOM 1567 C CA . LYS A 1 202 ? -74.809 20.190 16.233 1.00 56.66 202 LYS A CA 1
ATOM 1568 C C . LYS A 1 202 ? -73.581 19.623 15.520 1.00 56.66 202 LYS A C 1
ATOM 1570 O O . LYS A 1 202 ? -72.912 20.365 14.809 1.00 56.66 202 LYS A O 1
ATOM 1575 N N . VAL A 1 203 ? -73.327 18.327 15.667 1.00 57.66 203 VAL A N 1
ATOM 1576 C CA . VAL A 1 203 ? -72.504 17.581 14.710 1.00 57.66 203 VAL A CA 1
ATOM 1577 C C . VAL A 1 203 ? -73.500 16.780 13.877 1.00 57.66 203 VAL A C 1
ATOM 1579 O O . VAL A 1 203 ? -74.189 15.914 14.414 1.00 57.66 203 VAL A O 1
ATOM 1582 N N . GLU A 1 204 ? -73.684 17.186 12.620 1.00 48.28 204 GLU A N 1
ATOM 1583 C CA . GLU A 1 204 ? -74.455 16.427 11.628 1.00 48.28 204 GLU A CA 1
ATOM 1584 C C . GLU A 1 204 ? -73.773 15.073 11.361 1.00 48.28 204 GLU A C 1
ATOM 1586 O O . GLU A 1 204 ? -72.552 14.969 11.482 1.00 48.28 204 GLU A O 1
ATOM 1591 N N . GLY A 1 205 ? -74.592 14.053 11.063 1.00 57.75 205 GLY A N 1
ATOM 1592 C CA . GLY A 1 205 ? -74.186 12.678 10.722 1.00 57.75 205 GLY A CA 1
ATOM 1593 C C . GLY A 1 205 ? -73.208 12.610 9.545 1.00 57.75 205 GLY A C 1
ATOM 1594 O O . GLY A 1 205 ? -73.025 13.587 8.827 1.00 57.75 205 GLY A O 1
ATOM 1595 N N . GLU A 1 206 ? -72.507 11.508 9.308 1.00 36.97 206 GLU A N 1
ATOM 1596 C CA . GLU A 1 206 ? -72.840 10.081 9.449 1.00 36.97 206 GLU A CA 1
ATOM 1597 C C . GLU A 1 206 ? -71.561 9.289 9.782 1.00 36.97 206 GLU A C 1
ATOM 1599 O O . GLU A 1 206 ? -70.476 9.708 9.308 1.00 36.97 206 GLU A O 1
#

InterPro domains:
  IPR027417 P-loop containing nucleoside triphosphate hydrolase [G3DSA:3.40.50.300] (29-172)

Radius of gyration: 67.34 Å; chains: 1; bounding box: 132×35×170 Å

Foldseek 3Di:
DFDDDPNDGPPDDDDPVVVVVVVVVVVVVVVVVVVVVVVVVVVVVVVVVVVVVVVVVVVVVVVVVVVVVVVVVVVVVVVVVVVVVVVVVVVVVVVVVVVVVVVVVVVVVVVVVVVVVVVVVVDDDADDVDDDDDQDDDPPPCSLVVVLVVCLVCVLVVHDDDDPPCVVVCVVVVSPCPVVSVVPPDDDDDDDDDDDDPPDDDDDDD

Secondary structure (DSSP, 8-state):
---EETTEE------HHHHHHHHHHHHHHHHHHHHHHHHHHHHHHHHHHHHHHHHHHHHHHHHHHHHHHHHHHHHHHHHHHHHHHHHHHHHHHHHHHHHHHHHHHHHHHHHHHHHHHHHHHHS-PPPTT---------TTSSHHHHHHHHHHHHHHTT-----TT-HHHHHHHT---TTTTTT--PPP-------PPPS-------

Sequence (206 aa):
MRFEVDGVETGTTVSIVDECGHAAQIITALLDELEHYKSREERVTKLVLDNSTSWDALYKKLESSEKRIAELVNDEVRQRLANAEHQLHMAELAKCNLRASRKAQFRKRKAAERRIAELEAREIKPAKGEVLVVVSGFTGCGKSAIAGEIEIAMKAIGVPVQWTNGDAEKHMTGADWLTAIEMYKPTVRIVEVNVPRAAGIKVEGE

Organism: Salmonella enterica (NCBI:txid28901)